Protein 8SU3 (pdb70)

Sequence (340 aa):
AVPPSLRLPVIEAAFPRQQLHPYWPKLQETTRTWLLEKRLMPADKVEEYADGLCYTDLMAGYYLGAPDEVLQAIADYSSSAWSSSFVWDDRHDRDIVHGRAGAWRRLRGLLHTTALDSSPGDHLHHEDTLVAGFADSVRRLYAFLPATWNARFARHFHTVIEAYDREFHNRTRGIVPGVEEYLELRRLTFAHWIWTDLLEPSSSGCELPDAVRKHPAYRRAALLSQEFAAWYNDLCSLPKEIAGDEVHNLGISLITHHSLTLEEAIGEVRRRVEECITEFLAVERDALRFADELADGTVRGKELSGAVRANVGNMRNWFSSVYWFHHESGRYMVDSWDDRSTPPYVNN

Organism: Streptomyces coelicolor (strain ATCC BAA-471 / A3(2) / M145) (NCBI:txid100226)

Nearest PDB structures (foldseek):
  8su3-assembly1_A  TM=1.003E+00  e=1.156E-46  Streptomyces coelicolor A3(2)
  7kjg-assembly1_A  TM=1.003E+00  e=2.683E-46  Streptomyces coelicolor
  8su2-assembly1_A  TM=1.003E+00  e=9.091E-46  Streptomyces coelicolor A3(2)
  8su5-assembly1_A  TM=1.002E+00  e=2.953E-45  Streptomyces coelicolor A3(2)
  4lxw-assembly1_A  TM=1.002E+00  e=3.645E-45  Streptomyces coelicolor A3(2)

B-factor: mean 17.41, std 7.16, range [8.79, 51.55]

Secondary structure (DSSP, 8-state):
---TTT--HHHHHHS-----TTHHHHHHHHHHHHHHTTSS-HHHIIIIIHHH-HHHHHHTTSTT--HHHHHHHHHHHHHHHHHHHHHHHHHHTT-HHHHHHHHHHHHHHHH-GGGGTT-SSHHHHHHHHHHHHHTTSS-HHHHHHHHHHHHHHHHHHHHHHHHHHHTPPPPHHHHHHHHHHHTTHHHHHHHHHHHHT-PPPHHHHTSHHHHHHHHHHHHHHHHHHHHHHHHHHHHTT---SHHHHHHHHH---HHHHHHHHHHHHHHHHHHHHHHHHHHHHHHHHH--SSHHHHHHHHHHHHHHHHHHHHHHHHHHHHHH-GGG-GGG-SSTTS-TTS--

Radius of gyration: 19.46 Å; Cα contacts (8 Å, |Δi|>4): 456; chains: 1; bounding box: 57×45×48 Å

Foldseek 3Di:
DDDPLLDFVCCVPPQDWDFAPCLVVLQVVLLVLCDVLVLFDPVLSVPASSLQCLLLLLRRFLHQADNLLSNLVSLLSVLLVSVVLVLLVCLVVVVVVVLVVVLVLQLVCLVVLVVCCPPPPSSSNSNSVSLVSNCPQDDCVLSVVLSVLLNQLSVLSVVQSVCLNVVHADALVRLLVSLCRVLSLVNSLSSLASSLRHDDDPVLCVDVLNVLLSVLLSSLLSLSCLLLQVQLCVLQSRRRHSLNNCCVPVVDDSVRSSVVSVVVNNVSVVVNVVSLVVQLVVLVVLPVVDPVSPSNSSSSVSSSSSSSSSNNSSSVSSVRRPPRPLVPDPRSNDRPRRDD

Structure (mmCIF, N/CA/C/O backbone):
data_8SU3
#
_entry.id   8SU3
#
_cell.length_a   51.593
_cell.length_b   46.811
_cell.length_c   75.254
_cell.angle_alpha   90.000
_cell.angle_beta   97.898
_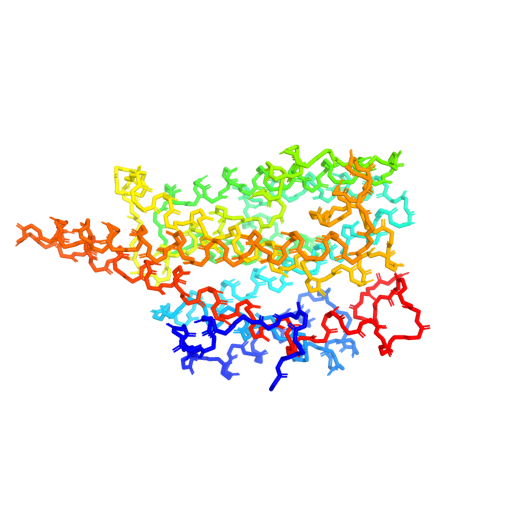cell.angle_gamma   90.000
#
_symmetry.space_group_name_H-M   'P 1 21 1'
#
loop_
_entity.id
_entity.type
_entity.pdbx_description
1 polymer 'Epi-isozizaene synthase'
2 non-polymer 'SULFATE ION'
3 non-polymer GLYCEROL
4 non-polymer 'MAGNESIUM ION'
5 non-polymer 'PYROPHOSPHATE 2-'
6 non-polymer N-benzyl-N,N-diethylethanaminium
7 water water
#
loop_
_atom_site.group_PDB
_atom_site.id
_atom_site.type_symbol
_atom_site.label_atom_id
_atom_site.label_alt_id
_atom_site.label_comp_id
_atom_site.label_asym_id
_atom_site.label_entity_id
_atom_site.label_seq_id
_atom_site.pdbx_PDB_ins_code
_atom_site.Cartn_x
_atom_site.Cartn_y
_atom_site.Cartn_z
_atom_site.occupancy
_atom_site.B_iso_or_equiv
_atom_site.auth_seq_id
_atom_site.auth_comp_id
_atom_site.auth_asym_id
_atom_site.auth_atom_id
_atom_site.pdbx_PDB_model_num
ATOM 1 N N . ALA A 1 37 ? 17.29193 6.78633 1.01432 1.000 32.77908 16 ALA A N 1
ATOM 2 C CA . ALA A 1 37 ? 17.73409 5.43308 0.70218 1.000 22.27914 16 ALA A CA 1
ATOM 3 C C . ALA A 1 37 ? 17.76203 4.51969 1.94724 1.000 23.00433 16 ALA A C 1
ATOM 4 O O . ALA A 1 37 ? 18.26078 4.88308 3.00536 1.000 26.01477 16 ALA A O 1
ATOM 6 N N . VAL A 1 38 ? 17.22912 3.31249 1.79739 1.000 20.20739 17 VAL A N 1
ATOM 7 C CA . VAL A 1 38 ? 17.15794 2.30894 2.85266 1.000 20.22795 17 VAL A CA 1
ATOM 8 C C . VAL A 1 38 ? 18.19219 1.23685 2.53297 1.000 19.18654 17 VAL A C 1
ATOM 9 O O . VAL A 1 38 ? 18.34425 0.88185 1.36155 1.000 20.70887 17 VAL A O 1
ATOM 13 N N . PRO A 1 39 ? 18.91651 0.68954 3.51312 1.000 20.87020 18 PRO A N 1
ATOM 14 C CA . PRO A 1 39 ? 19.93356 -0.31113 3.17975 1.000 24.86952 18 PRO A CA 1
ATOM 15 C C . PRO A 1 39 ? 19.27877 -1.57521 2.65561 1.000 20.32855 18 PRO A C 1
ATOM 16 O O . PRO A 1 39 ? 18.13815 -1.90066 3.02962 1.000 20.01810 18 PRO A O 1
ATOM 20 N N . PRO A 1 40 ? 19.97254 -2.33517 1.80744 1.000 20.29140 19 PRO A N 1
ATOM 21 C CA . PRO A 1 40 ? 19.33793 -3.47565 1.11981 1.000 21.48307 19 PRO A CA 1
ATOM 22 C C . PRO A 1 40 ? 18.72458 -4.50995 2.04054 1.000 22.06596 19 PRO A C 1
ATOM 23 O O . PRO A 1 40 ? 17.67053 -5.05425 1.70003 1.000 23.74475 19 PRO A O 1
ATOM 27 N N . SER A 1 41 ? 19.31409 -4.78175 3.20544 1.000 20.65465 20 SER A N 1
ATOM 28 C CA . SER A 1 41 ? 18.74903 -5.80572 4.07114 1.000 22.25953 20 SER A CA 1
ATOM 29 C C . SER A 1 41 ? 17.39731 -5.39487 4.64814 1.000 21.85357 20 SER A C 1
ATOM 30 O O . SER A 1 41 ? 16.63906 -6.26118 5.10824 1.000 23.27843 20 SER A O 1
ATOM 33 N N . LEU A 1 42 ? 17.07850 -4.09416 4.64890 1.000 20.03137 21 LEU A N 1
ATOM 34 C CA . LEU A 1 42 ? 15.81194 -3.60877 5.18642 1.000 17.94186 21 LEU A CA 1
ATOM 35 C C . LEU A 1 42 ? 14.88487 -3.06440 4.10380 1.000 15.37363 21 LEU A C 1
ATOM 36 O O . LEU A 1 42 ? 13.73862 -2.69739 4.40018 1.000 15.41523 21 LEU A O 1
ATOM 41 N N . ARG A 1 43 ? 15.33260 -3.03346 2.85784 1.000 16.66708 22 ARG A N 1
ATOM 42 C CA . ARG A 1 43 ? 14.62072 -2.33972 1.80506 1.000 15.09917 22 ARG A CA 1
ATOM 43 C C . ARG A 1 43 ? 13.48926 -3.20343 1.28033 1.000 16.37819 22 ARG A C 1
ATOM 44 O O . ARG A 1 43 ? 13.64914 -4.41240 1.07119 1.000 19.28310 22 ARG A O 1
ATOM 48 N N . LEU A 1 44 ? 12.35300 -2.56541 1.01907 1.000 14.40682 23 LEU A N 1
ATOM 49 C CA . LEU A 1 44 ? 11.16149 -3.24549 0.50077 1.000 15.74498 23 LEU A CA 1
ATOM 50 C C . LEU A 1 44 ? 10.70944 -2.50271 -0.74460 1.000 16.36794 23 LEU A C 1
ATOM 51 O O . LEU A 1 44 ? 9.98561 -1.49552 -0.67420 1.000 15.90506 23 LEU A O 1
ATOM 56 N N . PRO A 1 45 ? 11.17801 -2.94092 -1.90978 1.000 19.09075 24 PRO A N 1
ATOM 57 C CA . PRO A 1 45 ? 10.86358 -2.20700 -3.14260 1.000 18.52667 24 PRO A CA 1
ATOM 58 C C . PRO A 1 45 ? 9.37773 -2.02451 -3.38700 1.000 15.90473 24 PRO A C 1
ATOM 59 O O . PRO A 1 45 ? 8.98978 -1.00176 -3.96541 1.000 17.47690 24 PRO A O 1
ATOM 63 N N . VAL A 1 46 ? 8.53949 -2.98378 -2.98030 1.000 15.53833 25 VAL A N 1
ATOM 64 C CA . VAL A 1 46 ? 7.10206 -2.82341 -3.20632 1.000 14.92493 25 VAL A CA 1
ATOM 65 C C . VAL A 1 46 ? 6.55239 -1.64293 -2.40398 1.000 14.83655 25 VAL A C 1
ATOM 66 O O . VAL A 1 46 ? 5.66988 -0.90991 -2.88170 1.000 14.47522 25 VAL A O 1
ATOM 70 N N . ILE A 1 47 ? 7.04763 -1.44362 -1.17677 1.000 13.34264 26 ILE A N 1
ATOM 71 C CA . ILE A 1 47 ? 6.60732 -0.27358 -0.40910 1.000 12.71830 26 ILE A CA 1
ATOM 72 C C . ILE A 1 47 ? 7.01048 0.99794 -1.13889 1.000 13.12206 26 ILE A C 1
ATOM 73 O O . ILE A 1 47 ? 6.20087 1.91475 -1.34211 1.000 14.66798 26 ILE A O 1
ATOM 78 N N . GLU A 1 48 ? 8.26589 1.06072 -1.56658 1.000 14.23071 27 GLU A N 1
ATOM 79 C CA . GLU A 1 48 ? 8.76839 2.28882 -2.16449 1.000 17.05208 27 GLU A CA 1
ATOM 80 C C . GLU A 1 48 ? 8.08065 2.59525 -3.48892 1.000 15.53549 27 GLU A C 1
ATOM 81 O O . GLU A 1 48 ? 7.81907 3.77137 -3.78106 1.000 21.05910 27 GLU A O 1
ATOM 87 N N . ALA A 1 49 ? 7.70395 1.57538 -4.24137 1.000 16.99532 28 ALA A N 1
ATOM 88 C CA . ALA A 1 49 ? 7.08393 1.77288 -5.54344 1.000 18.73504 28 ALA A CA 1
ATOM 89 C C . ALA A 1 49 ? 5.57006 1.89721 -5.48904 1.000 18.83842 28 ALA A C 1
ATOM 90 O O . ALA A 1 49 ? 4.98589 2.63714 -6.29370 1.000 23.35082 28 ALA A O 1
ATOM 92 N N . ALA A 1 50 ? 4.90902 1.19344 -4.58416 1.000 13.78802 29 ALA A N 1
ATOM 93 C CA . ALA A 1 50 ? 3.46492 1.05718 -4.64610 1.000 15.27659 29 ALA A CA 1
ATOM 94 C C . ALA A 1 50 ? 2.72723 1.59965 -3.43842 1.000 13.38644 29 ALA A C 1
ATOM 95 O O . ALA A 1 50 ? 1.49371 1.58971 -3.45235 1.000 15.56266 29 ALA A O 1
ATOM 97 N N . PHE A 1 51 ? 3.42605 2.03678 -2.39524 1.000 11.81336 30 PHE A N 1
ATOM 98 C CA . PHE A 1 51 ? 2.80606 2.57919 -1.18272 1.000 11.68465 30 PHE A CA 1
ATOM 99 C C . PHE A 1 51 ? 3.37486 3.97088 -0.90858 1.000 11.58675 30 PHE A C 1
ATOM 100 O O . PHE A 1 51 ? 4.11565 4.17497 0.05398 1.000 12.21821 30 PHE A O 1
ATOM 108 N N . PRO A 1 52 ? 3.08248 4.94195 -1.77450 1.000 12.38115 31 PRO A N 1
ATOM 109 C CA . PRO A 1 52 ? 3.64092 6.29393 -1.57613 1.000 13.45708 31 PRO A CA 1
ATOM 110 C C . PRO A 1 52 ? 3.25458 6.88974 -0.22713 1.000 11.74991 31 PRO A C 1
ATOM 111 O O . PRO A 1 52 ? 2.12379 6.75943 0.25775 1.000 13.24137 31 PRO A O 1
ATOM 115 N N . ARG A 1 53 ? 4.21794 7.53651 0.40328 1.000 11.50896 32 ARG A N 1
ATOM 116 C CA . ARG A 1 53 ? 4.02416 8.13957 1.71630 1.000 13.36990 32 ARG A CA 1
ATOM 117 C C . ARG A 1 53 ? 2.99160 9.27094 1.67862 1.000 12.43075 32 ARG A C 1
ATOM 118 O O . ARG A 1 53 ? 2.89969 10.03466 0.71319 1.000 11.86017 32 ARG A O 1
ATOM 126 N N . GLN A 1 54 ? 2.22674 9.39428 2.76367 1.000 11.02251 33 GLN A N 1
ATOM 127 C CA A GLN A 1 54 ? 1.32298 10.52359 2.92906 0.556 11.38749 33 GLN A CA 1
ATOM 128 C CA B GLN A 1 54 ? 1.26515 10.47237 2.97150 0.444 11.89222 33 GLN A CA 1
ATOM 129 C C . GLN A 1 54 ? 1.60954 11.21026 4.25407 1.000 11.47154 33 GLN A C 1
ATOM 130 O O . GLN A 1 54 ? 2.12228 10.61251 5.20054 1.000 13.46642 33 GLN A O 1
ATOM 141 N N . LEU A 1 55 ? 1.25507 12.50046 4.32092 1.000 11.24846 34 LEU A N 1
ATOM 142 C CA . LEU A 1 55 ? 1.46773 13.25442 5.56278 1.000 11.71162 34 LEU A CA 1
ATOM 143 C C . LEU A 1 55 ? 0.27631 14.14836 5.84502 1.000 11.44220 34 LEU A C 1
ATOM 144 O O . LEU A 1 55 ? -0.14126 14.92240 4.98329 1.000 11.47614 34 LEU A O 1
ATOM 149 N N . HIS A 1 56 ? -0.25763 14.03577 7.05592 1.000 10.51979 35 HIS A N 1
ATOM 150 C CA . HIS A 1 56 ? -1.41313 14.83303 7.46021 1.000 10.67163 35 HIS A CA 1
ATOM 151 C C . HIS A 1 56 ? -1.00745 16.30665 7.56507 1.000 10.97951 35 HIS A C 1
ATOM 152 O O . HIS A 1 56 ? 0.05885 16.62287 8.10864 1.000 11.16025 35 HIS A O 1
ATOM 159 N N . PRO A 1 57 ? -1.85389 17.24037 7.11833 1.000 11.31174 36 PRO A N 1
ATOM 160 C CA . PRO A 1 57 ? -1.48268 18.66902 7.14144 1.000 12.03617 36 PRO A CA 1
ATOM 161 C C . PRO A 1 57 ? -1.25884 19.23292 8.53403 1.000 11.90716 36 PRO A C 1
ATOM 162 O O . PRO A 1 57 ? -0.62592 20.29382 8.65975 1.000 13.52941 36 PRO A O 1
ATOM 166 N N . TYR A 1 58 ? -1.79221 18.62503 9.57141 1.000 11.43167 37 TYR A N 1
ATOM 167 C CA . TYR A 1 58 ? -1.59959 19.11885 10.95545 1.000 12.73331 37 TYR A CA 1
ATOM 168 C C . TYR A 1 58 ? -0.21601 18.75386 11.50607 1.000 12.00235 37 TYR A C 1
ATOM 169 O O . TYR A 1 58 ? 0.10851 19.22186 12.56687 1.000 11.99763 37 TYR A O 1
ATOM 178 N N . TRP A 1 59 ? 0.56802 17.95162 10.77673 1.000 11.21842 38 TRP A N 1
ATOM 179 C CA . TRP A 1 59 ? 1.82868 17.46110 11.34523 1.000 12.22304 38 TRP A CA 1
ATOM 180 C C . TRP A 1 59 ? 2.72481 18.52842 11.98093 1.000 12.75728 38 TRP A C 1
ATOM 181 O O . TRP A 1 59 ? 3.22200 18.28821 13.09140 1.000 12.76794 38 TRP A O 1
ATOM 192 N N . PRO A 1 60 ? 2.98662 19.69148 11.37380 1.000 13.74794 39 PRO A N 1
ATOM 193 C CA . PRO A 1 60 ? 3.88591 20.64150 12.05783 1.000 14.95872 39 PRO A CA 1
ATOM 194 C C . PRO A 1 60 ? 3.38201 21.07045 13.43199 1.000 15.71254 39 PRO A C 1
ATOM 195 O O . PRO A 1 60 ? 4.15535 21.13986 14.39917 1.000 18.60242 39 PRO A O 1
ATOM 199 N N . LYS A 1 61 ? 2.08371 21.32591 13.57053 1.000 14.88808 40 LYS A N 1
ATOM 200 C CA . LYS A 1 61 ? 1.53406 21.63332 14.88966 1.000 16.33212 40 LYS A CA 1
ATOM 201 C C . LYS A 1 61 ? 1.53944 20.41523 15.80551 1.000 14.60488 40 LYS A C 1
ATOM 202 O O . LYS A 1 61 ? 1.78076 20.52866 17.01992 1.000 16.01575 40 LYS A O 1
ATOM 206 N N . LEU A 1 62 ? 1.26084 19.24169 15.24279 1.000 12.42264 41 LEU A N 1
ATOM 207 C CA . LEU A 1 62 ? 1.24811 18.02057 16.02891 1.000 12.68772 41 LEU A CA 1
ATOM 208 C C . LEU A 1 62 ? 2.61417 17.76703 16.66057 1.000 11.75432 41 LEU A C 1
ATOM 209 O O . LEU A 1 62 ? 2.69224 17.35507 17.82631 1.000 14.13502 41 LEU A O 1
ATOM 214 N N . GLN A 1 63 ? 3.67849 17.93314 15.87447 1.000 11.88998 42 GLN A N 1
ATOM 215 C CA . GLN A 1 63 ? 5.04203 17.70381 16.35062 1.000 13.24996 42 GLN A CA 1
ATOM 216 C C . GLN A 1 63 ? 5.30059 18.49053 17.63698 1.000 13.38557 42 GLN A C 1
ATOM 217 O O . GLN A 1 63 ? 5.75733 17.94397 18.65014 1.000 15.03898 42 GLN A O 1
ATOM 223 N N . GLU A 1 64 ? 5.01798 19.79497 17.60221 1.000 12.15284 43 GLU A N 1
ATOM 224 C CA . GLU A 1 64 ? 5.29267 20.65179 18.75270 1.000 12.95184 43 GLU A CA 1
ATOM 225 C C . GLU A 1 64 ? 4.33642 20.39399 19.90959 1.000 12.72542 43 GLU A C 1
ATOM 226 O O . GLU A 1 64 ? 4.76351 20.39594 21.07143 1.000 13.92245 43 GLU A O 1
ATOM 232 N N . THR A 1 65 ? 3.04765 20.17787 19.60650 1.000 12.24629 44 THR A N 1
ATOM 233 C CA . THR A 1 65 ? 2.07783 20.01709 20.68338 1.000 12.65664 44 THR A CA 1
ATOM 234 C C . THR A 1 65 ? 2.36730 18.74404 21.46995 1.000 13.18710 44 THR A C 1
ATOM 235 O O . THR A 1 65 ? 2.30692 18.75393 22.69843 1.000 12.92180 44 THR A O 1
ATOM 239 N N . THR A 1 66 ? 2.72211 17.64729 20.79546 1.000 11.97676 45 THR A N 1
ATOM 240 C CA . THR A 1 66 ? 3.06410 16.43510 21.53123 1.000 11.88531 45 THR A CA 1
ATOM 241 C C . THR A 1 66 ? 4.36638 16.59377 22.30270 1.000 12.35736 45 THR A C 1
ATOM 242 O O . THR A 1 66 ? 4.47717 16.13208 23.43754 1.000 14.03996 45 THR A O 1
ATOM 246 N N . ARG A 1 67 ? 5.36171 17.28950 21.73451 1.000 12.21898 46 ARG A N 1
ATOM 247 C CA . ARG A 1 67 ? 6.58930 17.57658 22.47745 1.000 11.85976 46 ARG A CA 1
ATOM 248 C C . ARG A 1 67 ? 6.28085 18.33680 23.75848 1.000 13.20203 46 ARG A C 1
ATOM 249 O O . ARG A 1 67 ? 6.79526 18.00499 24.83983 1.000 14.89908 46 ARG A O 1
ATOM 257 N N . THR A 1 68 ? 5.46196 19.37749 23.64906 1.000 13.70212 47 THR A N 1
ATOM 258 C CA . THR A 1 68 ? 5.08969 20.15553 24.82349 1.000 14.75944 47 THR A CA 1
ATOM 259 C C . THR A 1 68 ? 4.33434 19.30930 25.84030 1.000 14.25502 47 THR A C 1
ATOM 260 O O . THR A 1 68 ? 4.51897 19.48179 27.05129 1.000 15.73976 47 THR A O 1
ATOM 264 N N . TRP A 1 69 ? 3.48094 18.40640 25.35613 1.000 13.89952 48 TRP A N 1
ATOM 265 C CA . TRP A 1 69 ? 2.71373 17.52622 26.24141 1.000 14.67060 48 TRP A CA 1
ATOM 266 C C . TRP A 1 69 ? 3.63852 16.59440 27.01559 1.000 13.90277 48 TRP A C 1
ATOM 267 O O . TRP A 1 69 ? 3.48337 16.43373 28.23041 1.000 15.14377 48 TRP A O 1
ATOM 278 N N . LEU A 1 70 ? 4.62515 15.99978 26.34445 1.000 13.16316 49 LEU A N 1
ATOM 279 C CA . LEU A 1 70 ? 5.60336 15.16545 27.04737 1.000 14.16584 49 LEU A CA 1
ATOM 280 C C . LEU A 1 70 ? 6.32671 15.94350 28.13014 1.000 16.20387 49 LEU A C 1
ATOM 281 O O . LEU A 1 70 ? 6.56798 15.42921 29.23033 1.000 17.57255 49 LEU A O 1
ATOM 286 N N . LEU A 1 71 ? 6.66584 17.20249 27.84293 1.000 15.71813 50 LEU A N 1
ATOM 287 C CA . LEU A 1 71 ? 7.35995 18.04125 28.80636 1.000 19.10324 50 LEU A CA 1
ATOM 288 C C . LEU A 1 71 ? 6.43728 18.39680 29.96991 1.000 17.43070 50 LEU A C 1
ATOM 289 O O . LEU A 1 71 ? 6.78746 18.20224 31.14526 1.000 19.90862 50 LEU A O 1
ATOM 294 N N . GLU A 1 72 ? 5.23149 18.87347 29.66312 1.000 15.77904 51 GLU A N 1
ATOM 295 C CA . GLU A 1 72 ? 4.31862 19.33924 30.71310 1.000 22.07353 51 GLU A CA 1
ATOM 296 C C . GLU A 1 72 ? 3.78026 18.20046 31.56707 1.000 18.88195 51 GLU A C 1
ATOM 297 O O . GLU A 1 72 ? 3.54917 18.38493 32.77321 1.000 20.15388 51 GLU A O 1
ATOM 303 N N . LYS A 1 73 ? 3.54708 17.04509 30.97023 1.000 16.45396 52 LYS A N 1
ATOM 304 C CA . LYS A 1 73 ? 3.13757 15.86904 31.73258 1.000 16.87826 52 LYS A CA 1
ATOM 305 C C . LYS A 1 73 ? 4.31141 15.19173 32.43702 1.000 17.71967 52 LYS A C 1
ATOM 306 O O . LYS A 1 73 ? 4.11004 14.19379 33.12884 1.000 17.23263 52 LYS A O 1
ATOM 312 N N . ARG A 1 74 ? 5.53043 15.68429 32.25335 1.000 16.39970 53 ARG A N 1
ATOM 313 C CA . ARG A 1 74 ? 6.70737 15.13340 32.92359 1.000 15.91977 53 ARG A CA 1
AT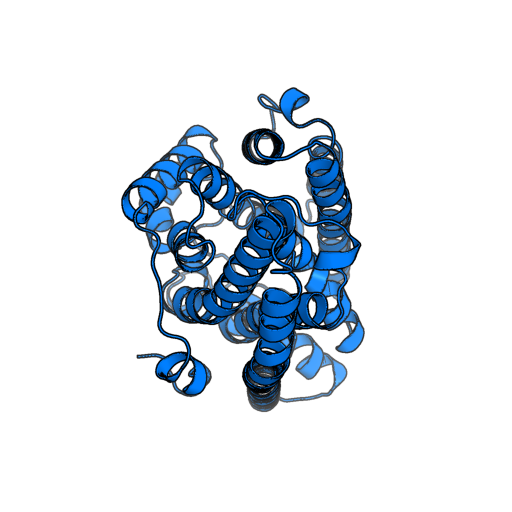OM 314 C C . ARG A 1 74 ? 6.91810 13.67192 32.54715 1.000 16.26620 53 ARG A C 1
ATOM 315 O O . ARG A 1 74 ? 7.31561 12.84292 33.37215 1.000 20.14325 53 ARG A O 1
ATOM 319 N N . LEU A 1 75 ? 6.62785 13.34850 31.28912 1.000 14.04283 54 LEU A N 1
ATOM 320 C CA . LEU A 1 75 ? 6.81870 11.98824 30.81497 1.000 15.65694 54 LEU A CA 1
ATOM 321 C C . LEU A 1 75 ? 8.25848 11.71924 30.41777 1.000 18.59281 54 LEU A C 1
ATOM 322 O O . LEU A 1 75 ? 8.69123 10.55334 30.44333 1.000 24.32107 54 LEU A O 1
ATOM 327 N N . MET A 1 76 ? 8.99788 12.76309 30.07491 1.000 19.48574 55 MET A N 1
ATOM 328 C CA . MET A 1 76 ? 10.41997 12.68153 29.81475 1.000 25.18205 55 MET A CA 1
ATOM 329 C C . MET A 1 76 ? 11.05239 13.90790 30.44394 1.000 25.38313 55 MET A C 1
ATOM 330 O O . MET A 1 76 ? 10.43907 14.98173 30.46399 1.000 24.52193 55 MET A O 1
ATOM 335 N N . PRO A 1 77 ? 12.27479 13.78031 30.96223 1.000 29.94746 56 PRO A N 1
ATOM 336 C CA . PRO A 1 77 ? 12.97457 14.94784 31.49796 1.000 29.27821 56 PRO A CA 1
ATOM 337 C C . PRO A 1 77 ? 13.13099 16.01722 30.43233 1.000 25.60610 56 PRO A C 1
ATOM 338 O O . PRO A 1 77 ? 13.29926 15.72154 29.24183 1.000 24.26941 56 PRO A O 1
ATOM 342 N N . ALA A 1 78 ? 13.10774 17.27037 30.88450 1.000 26.69696 57 ALA A N 1
ATOM 343 C CA . ALA A 1 78 ? 13.13952 18.40665 29.97604 1.000 27.14199 57 ALA A CA 1
ATOM 344 C C . ALA A 1 78 ? 14.33853 18.35094 29.03527 1.000 30.20975 57 ALA A C 1
ATOM 345 O O . ALA A 1 78 ? 14.20856 18.63935 27.84053 1.000 29.56086 57 ALA A O 1
ATOM 347 N N . ASP A 1 79 ? 15.51703 17.98085 29.54734 1.000 26.72740 58 ASP A N 1
ATOM 348 C CA . ASP A 1 79 ? 16.68524 17.95053 28.67041 1.000 25.60254 58 ASP A CA 1
ATOM 349 C C . ASP A 1 79 ? 16.56606 16.86234 27.60510 1.000 23.23755 58 ASP A C 1
ATOM 350 O O . ASP A 1 79 ? 17.01624 17.05460 26.46994 1.000 27.08594 58 ASP A O 1
ATOM 355 N N . LYS A 1 80 ? 15.96662 15.72140 27.94420 1.000 21.72640 59 LYS A N 1
ATOM 356 C CA . LYS A 1 80 ? 15.78367 14.66270 26.94836 1.000 20.64759 59 LYS A CA 1
ATOM 357 C C . LYS A 1 80 ? 14.70227 15.01042 25.93256 1.000 21.49473 59 LYS A C 1
ATOM 358 O O . LYS A 1 80 ? 14.83171 14.65904 24.75605 1.000 20.50664 59 LYS A O 1
ATOM 364 N N . VAL A 1 81 ? 13.64843 15.71826 26.35115 1.000 20.75677 60 VAL A N 1
ATOM 365 C CA . VAL A 1 81 ? 12.68365 16.24137 25.38194 1.000 21.31514 60 VAL A CA 1
ATOM 366 C C . VAL A 1 81 ? 13.37524 17.14566 24.37088 1.000 24.23995 60 VAL A C 1
ATOM 367 O O . VAL A 1 81 ? 13.21272 17.00018 23.14929 1.000 20.84496 60 VAL A O 1
ATOM 371 N N . GLU A 1 82 ? 14.14782 18.10872 24.85887 1.000 23.03492 61 GLU A N 1
ATOM 372 C CA . GLU A 1 82 ? 14.76808 19.05722 23.95176 1.000 23.99516 61 GLU A CA 1
ATOM 373 C C . GLU A 1 82 ? 15.75669 18.37004 23.01795 1.000 23.65711 61 GLU A C 1
ATOM 374 O O . GLU A 1 82 ? 15.82654 18.69431 21.82891 1.000 28.62697 61 GLU A O 1
ATOM 376 N N . GLU A 1 83 ? 16.50707 17.39181 23.52410 1.000 21.25463 62 GLU A N 1
ATOM 377 C CA . GLU A 1 83 ? 17.53556 16.79166 22.68425 1.000 19.82008 62 GLU A CA 1
ATOM 378 C C . GLU A 1 83 ? 16.96316 15.73929 21.73631 1.000 18.19959 62 GLU A C 1
ATOM 379 O O . GLU A 1 83 ? 17.45013 15.59874 20.61121 1.000 20.60458 62 GLU A O 1
ATOM 385 N N . TYR A 1 84 ? 15.95401 14.98304 22.16851 1.000 17.87959 63 TYR A N 1
ATOM 386 C CA . TYR A 1 84 ? 15.58333 13.74455 21.48435 1.000 15.72636 63 TYR A CA 1
ATOM 387 C C . TYR A 1 84 ? 14.17212 13.68991 20.92490 1.000 17.04837 63 TYR A C 1
ATOM 388 O O . TYR A 1 84 ? 13.94766 12.90566 20.01648 1.000 16.09136 63 TYR A O 1
ATOM 397 N N . ALA A 1 85 ? 13.20098 14.44803 21.45114 1.000 16.01329 64 ALA A N 1
ATOM 398 C CA . ALA A 1 85 ? 11.80601 14.16309 21.12416 1.000 14.96908 64 ALA A CA 1
ATOM 399 C C . ALA A 1 85 ? 11.51336 14.26988 19.63210 1.000 14.40782 64 ALA A C 1
ATOM 400 O O . ALA A 1 85 ? 10.92372 13.35802 19.04617 1.000 14.96056 64 ALA A O 1
ATOM 402 N N . ASP A 1 86 ? 11.88285 15.37245 18.99541 1.000 15.84972 65 ASP A N 1
ATOM 403 C CA . ASP A 1 86 ? 11.58171 15.49493 17.57240 1.000 16.13608 65 ASP A CA 1
ATOM 404 C C . ASP A 1 86 ? 12.28874 14.40977 16.76013 1.000 14.46220 65 ASP A C 1
ATOM 405 O O . ASP A 1 86 ? 11.69583 13.83925 15.83928 1.000 15.15928 65 ASP A O 1
ATOM 410 N N . GLY A 1 87 ? 13.52480 14.06720 17.13316 1.000 14.59513 66 GLY A N 1
ATOM 411 C CA . GLY A 1 87 ? 14.27058 13.04765 16.41330 1.000 13.45234 66 GLY A CA 1
ATOM 412 C C . GLY A 1 87 ? 13.69932 11.65613 16.57304 1.000 12.45088 66 GLY A C 1
ATOM 413 O O . GLY A 1 87 ? 13.98686 10.78735 15.74138 1.000 13.74998 66 GLY A O 1
ATOM 414 N N . LEU A 1 88 ? 12.86637 11.43875 17.59126 1.000 12.11558 67 LEU A N 1
ATOM 415 C CA . LEU A 1 88 ? 12.21968 10.13740 17.75945 1.000 11.64298 67 LEU A CA 1
ATOM 416 C C . LEU A 1 88 ? 11.10703 9.90839 16.74172 1.000 11.30900 67 LEU A C 1
ATOM 417 O O . LEU A 1 88 ? 10.71743 8.74478 16.52281 1.000 11.44061 67 LEU A O 1
ATOM 422 N N . CYS A 1 89 ? 10.51815 10.97806 16.18033 1.000 12.01328 68 CYS A N 1
ATOM 423 C CA . CYS A 1 89 ? 9.56054 10.87589 15.08230 1.000 11.25921 68 CYS A CA 1
ATOM 424 C C . CYS A 1 89 ? 8.24054 10.20423 15.44770 1.000 10.24862 68 CYS A C 1
ATOM 425 O O . CYS A 1 89 ? 7.53986 9.71854 14.55690 1.000 11.26154 68 CYS A O 1
ATOM 428 N N . TYR A 1 90 ? 7.83647 10.23915 16.71651 1.000 10.79584 69 TYR A N 1
ATOM 429 C CA . TYR A 1 90 ? 6.58213 9.58038 17.08999 1.000 11.67933 69 TYR A CA 1
ATOM 430 C C . TYR A 1 90 ? 5.37842 10.26233 16.44778 1.000 11.11206 69 TYR A C 1
ATOM 431 O O . TYR A 1 90 ? 4.44526 9.59654 15.98214 1.000 12.51847 69 TYR A O 1
ATOM 440 N N . THR A 1 91 ? 5.38888 11.59223 16.34582 1.000 11.08919 70 THR A N 1
ATOM 441 C CA . THR A 1 91 ? 4.25480 12.25550 15.69310 1.000 11.97711 70 THR A CA 1
ATOM 442 C C . THR A 1 91 ? 4.25059 12.00679 14.19249 1.000 10.86209 70 THR A C 1
ATOM 443 O O . THR A 1 91 ? 3.17018 11.87001 13.59935 1.000 11.56962 70 THR A O 1
ATOM 447 N N . ASP A 1 92 ? 5.42263 11.92629 13.55215 1.000 10.83159 71 ASP A N 1
ATOM 448 C CA . ASP A 1 92 ? 5.49183 11.63977 12.11058 1.000 12.15212 71 ASP A CA 1
ATOM 449 C C . ASP A 1 92 ? 4.85794 10.29250 11.81944 1.000 11.50935 71 ASP A C 1
ATOM 450 O O . ASP A 1 92 ? 4.15138 10.12420 10.81671 1.000 12.69678 71 ASP A O 1
ATOM 455 N N . LEU A 1 93 ? 5.09567 9.31026 12.69759 1.000 10.39576 72 LEU A N 1
ATOM 456 C CA . LEU A 1 93 ? 4.51170 7.94823 12.53366 1.000 10.97163 72 LEU A CA 1
ATOM 457 C C . LEU A 1 93 ? 2.97771 8.02511 12.47363 1.000 10.33490 72 LEU A C 1
ATOM 458 O O . LEU A 1 93 ? 2.40955 7.41160 11.61816 1.000 12.15327 72 LEU A O 1
ATOM 463 N N . MET A 1 94 ? 2.36236 8.78274 13.38450 1.000 9.46523 73 MET A N 1
ATOM 464 C CA . MET A 1 94 ? 0.88401 8.85685 13.42488 1.000 10.07774 73 MET A CA 1
ATOM 465 C C . MET A 1 94 ? 0.35807 9.72849 12.27131 1.000 9.32525 73 MET A C 1
ATOM 466 O O . MET A 1 94 ? -0.67661 9.41325 11.73232 1.000 9.94230 73 MET A O 1
ATOM 471 N N . ALA A 1 95 ? 1.08256 10.80518 11.95100 1.000 9.78399 74 ALA A N 1
ATOM 472 C CA . ALA A 1 95 ? 0.63001 11.72556 10.87260 1.000 10.53999 74 ALA A CA 1
ATOM 473 C C . ALA A 1 95 ? 0.75517 11.07170 9.48172 1.000 9.72151 74 ALA A C 1
ATOM 474 O O . ALA A 1 95 ? 0.13773 11.58036 8.56507 1.000 11.41521 74 ALA A O 1
ATOM 476 N N . GLY A 1 96 ? 1.52807 9.99850 9.35544 1.000 9.60006 75 GLY A N 1
ATOM 477 C CA . GLY A 1 96 ? 1.58030 9.25234 8.09756 1.000 10.13854 75 GLY A CA 1
ATOM 478 C C . GLY A 1 96 ? 0.59598 8.11615 8.03706 1.000 9.88685 75 GLY A C 1
ATOM 479 O O . GLY A 1 96 ? 0.55276 7.38991 7.03647 1.000 9.97485 75 GLY A O 1
ATOM 480 N N . TYR A 1 97 ? -0.21255 7.94605 9.09004 1.000 9.42039 76 TYR A N 1
ATOM 481 C CA . TYR A 1 97 ? -1.12214 6.80207 9.26169 1.000 9.48109 76 TYR A CA 1
ATOM 482 C C . TYR A 1 97 ? -2.57326 7.25523 9.20195 1.000 9.98730 76 TYR A C 1
ATOM 483 O O . TYR A 1 97 ? -3.31452 6.86327 8.30553 1.000 9.84159 76 TYR A O 1
ATOM 492 N N . TYR A 1 98 ? -2.98965 8.09582 10.15922 1.000 10.01424 77 TYR A N 1
ATOM 493 C CA . TYR A 1 98 ? -4.40992 8.45079 10.30494 1.000 9.60526 77 TYR A CA 1
ATOM 494 C C . TYR A 1 98 ? -4.78361 9.66913 9.46919 1.000 9.86056 77 TYR A C 1
ATOM 495 O O . TYR A 1 98 ? -5.22184 10.70893 9.96180 1.000 10.77976 77 TYR A O 1
ATOM 504 N N . LEU A 1 99 ? -4.60031 9.50976 8.15815 1.000 9.97731 78 LEU A N 1
ATOM 505 C CA . LEU A 1 99 ? -4.95360 10.59008 7.23810 1.000 10.34916 78 LEU A CA 1
ATOM 506 C C . LEU A 1 99 ? -6.45336 10.85698 7.30770 1.000 11.59397 78 LEU A C 1
ATOM 507 O O . LEU A 1 99 ? -7.26259 9.93804 7.48681 1.000 11.59748 78 LEU A O 1
ATOM 512 N N . GLY A 1 100 ? -6.80727 12.12385 7.18901 1.000 11.47523 79 GLY A N 1
ATOM 513 C CA . GLY A 1 100 ? -8.18507 12.56564 7.29508 1.000 12.82335 79 GLY A CA 1
ATOM 514 C C . GLY A 1 100 ? -8.70796 12.75027 8.70729 1.000 12.31885 79 GLY A C 1
ATOM 515 O O . GLY A 1 100 ? -9.82610 13.25522 8.86344 1.000 13.91777 79 GLY A O 1
ATOM 516 N N . ALA A 1 101 ? -7.94089 12.39728 9.73397 1.000 11.02854 80 ALA A N 1
ATOM 517 C CA . ALA A 1 101 ? -8.42126 12.54857 11.10196 1.000 11.30372 80 ALA A CA 1
ATOM 518 C C . ALA A 1 101 ? -8.64505 14.02914 11.40114 1.000 12.25706 80 ALA A C 1
ATOM 519 O O . ALA A 1 101 ? -7.83652 14.87557 11.00032 1.000 12.24124 80 ALA A O 1
ATOM 521 N N . PRO A 1 102 ? -9.69452 14.38640 12.14471 1.000 12.58141 81 PRO A N 1
ATOM 522 C CA . PRO A 1 102 ? -9.78352 15.75990 12.67796 1.000 12.43251 81 PRO A CA 1
ATOM 523 C C . PRO A 1 102 ? -8.52815 16.05961 13.49234 1.000 11.91884 81 PRO A C 1
ATOM 524 O O . PRO A 1 102 ? -7.95101 15.17213 14.11606 1.000 11.90019 81 PRO A O 1
ATOM 528 N N . ASP A 1 103 ? -8.10741 17.32925 13.48595 1.000 12.42198 82 ASP A N 1
ATOM 529 C CA . ASP A 1 103 ? -6.86440 17.69165 14.17017 1.000 13.09170 82 ASP A CA 1
ATOM 530 C C . ASP A 1 103 ? -6.87041 17.23838 15.63478 1.000 12.24784 82 ASP A C 1
ATOM 531 O O . ASP A 1 103 ? -5.85515 16.75922 16.14197 1.000 12.39527 82 ASP A O 1
ATOM 536 N N . GLU A 1 104 ? -7.98624 17.43998 16.35847 1.000 13.39813 83 GLU A N 1
ATOM 537 C CA . GLU A 1 104 ? -7.96831 17.10163 17.77801 1.000 13.80782 83 GLU A CA 1
ATOM 538 C C . GLU A 1 104 ? -7.95183 15.59900 17.99064 1.000 12.81904 83 GLU A C 1
ATOM 539 O O . GLU A 1 104 ? -7.42676 15.12385 19.00808 1.000 12.13088 83 GLU A O 1
ATOM 542 N N . VAL A 1 105 ? -8.50909 14.83153 17.04713 1.000 11.99440 84 VAL A N 1
ATOM 543 C CA . VAL A 1 105 ? -8.40539 13.37601 17.12064 1.000 11.95505 84 VAL A CA 1
ATOM 544 C C . VAL A 1 105 ? -6.95379 12.95230 16.91724 1.000 11.99453 84 VAL A C 1
ATOM 545 O O . VAL A 1 105 ? -6.40287 12.15710 17.67933 1.000 10.94515 84 VAL A O 1
ATOM 549 N N . LEU A 1 106 ? -6.30089 13.49360 15.87939 1.000 10.77685 85 LEU A N 1
ATOM 550 C CA . LEU A 1 106 ? -4.89837 13.19493 15.65423 1.000 10.59349 85 LEU A CA 1
ATOM 551 C C . LEU A 1 106 ? -4.05490 13.57830 16.85675 1.000 10.08854 85 LEU A C 1
ATOM 552 O O . LEU A 1 106 ? -3.10827 12.87142 17.19669 1.000 10.64178 85 LEU A O 1
ATOM 557 N N . GLN A 1 107 ? -4.37931 14.69481 17.50921 1.000 10.68578 86 GLN A N 1
ATOM 558 C CA . GLN A 1 107 ? -3.56774 15.10265 18.65126 1.000 11.68186 86 GLN A CA 1
ATOM 559 C C . GLN A 1 107 ? -3.68358 14.09496 19.79467 1.000 11.14353 86 GLN A C 1
ATOM 560 O O . GLN A 1 107 ? -2.68427 13.75405 20.45134 1.000 11.98927 86 GLN A O 1
ATOM 566 N N . ALA A 1 108 ? -4.89906 13.62782 20.07940 1.000 10.75539 87 ALA A N 1
ATOM 567 C CA . ALA A 1 108 ? -5.08015 12.63658 21.13506 1.000 11.42064 87 ALA A CA 1
ATOM 568 C C . ALA A 1 108 ? -4.36220 11.34565 20.79011 1.000 10.74125 87 ALA A C 1
ATOM 569 O O . ALA A 1 108 ? -3.72770 10.72580 21.65928 1.000 10.46902 87 ALA A O 1
ATOM 571 N N . ILE A 1 109 ? -4.45813 10.92440 19.51781 1.000 9.73980 88 ILE A N 1
ATOM 572 C CA . ILE A 1 109 ? -3.75686 9.71829 19.07599 1.000 10.05765 88 ILE A CA 1
ATOM 573 C C . ILE A 1 109 ? -2.24824 9.87184 19.20705 1.000 10.09517 88 ILE A C 1
ATOM 574 O O . ILE A 1 109 ? -1.55733 8.93836 19.63481 1.000 10.65101 88 ILE A O 1
ATOM 579 N N . ALA A 1 110 ? -1.70770 11.02427 18.80501 1.000 10.57248 89 ALA A N 1
ATOM 580 C CA . ALA A 1 110 ? -0.25958 11.21007 18.85865 1.000 9.85385 89 ALA A CA 1
ATOM 581 C C . ALA A 1 110 ? 0.23691 11.26006 20.28406 1.000 10.75295 89 ALA A C 1
ATOM 582 O O . ALA A 1 110 ? 1.30699 10.71732 20.58927 1.000 11.26978 89 ALA A O 1
ATOM 584 N N . ASP A 1 111 ? -0.53714 11.87853 21.17883 1.000 10.70457 90 ASP A N 1
ATOM 585 C CA . ASP A 1 111 ? -0.14613 11.91186 22.57993 1.000 11.69340 90 ASP A CA 1
ATOM 586 C C . ASP A 1 111 ? -0.16589 10.49599 23.13804 1.000 9.85559 90 ASP A C 1
ATOM 587 O O . ASP A 1 111 ? 0.77949 10.06495 23.81591 1.000 11.01476 90 ASP A O 1
ATOM 592 N N . TYR A 1 112 ? -1.23658 9.74061 22.85272 1.000 10.82649 91 TYR A N 1
ATOM 593 C CA . TYR A 1 112 ? -1.30620 8.34743 23.30329 1.000 11.05904 91 TYR A CA 1
ATOM 594 C C . TYR A 1 112 ? -0.14108 7.54028 22.75084 1.000 12.11300 91 TYR A C 1
ATOM 595 O O . TYR A 1 112 ? 0.46394 6.72267 23.46632 1.000 12.31008 91 TYR A O 1
ATOM 604 N N . SER A 1 113 ? 0.20555 7.74687 21.48195 1.000 11.13010 92 SER A N 1
ATOM 605 C CA A SER A 1 113 ? 1.27279 6.95822 20.87240 0.370 12.23877 92 SER A CA 1
ATOM 606 C CA B SER A 1 113 ? 1.26390 6.93256 20.90024 0.305 12.51548 92 SER A CA 1
ATOM 607 C CA C SER A 1 113 ? 1.27691 6.96942 20.85646 0.325 11.99371 92 SER A CA 1
ATOM 608 C C . SER A 1 113 ? 2.61687 7.27965 21.50205 1.000 10.38788 92 SER A C 1
ATOM 609 O O . SER A 1 113 ? 3.39758 6.37813 21.82354 1.000 11.12131 92 SER A O 1
ATOM 616 N N . ALA A 1 114 ? 2.91327 8.56084 21.68059 1.000 10.16220 93 ALA A N 1
ATOM 617 C CA . ALA A 1 114 ? 4.14694 8.93344 22.34575 1.000 11.09093 93 ALA A CA 1
ATOM 618 C C . ALA A 1 114 ? 4.17945 8.36214 23.76167 1.000 10.82081 93 ALA A C 1
ATOM 619 O O . ALA A 1 114 ? 5.21526 7.85162 24.21596 1.000 11.11082 93 ALA A O 1
ATOM 621 N N . TRP A 1 115 ? 3.05404 8.45323 24.47657 1.000 10.63775 94 TRP A N 1
ATOM 622 C CA . TRP A 1 115 ? 2.92631 7.83281 25.79613 1.000 10.04693 94 TRP A CA 1
ATOM 623 C C . TRP A 1 115 ? 3.28552 6.35267 25.74377 1.000 10.06019 94 TRP A C 1
ATOM 624 O O . TRP A 1 115 ? 4.01211 5.83557 26.61582 1.000 10.59856 94 TRP A O 1
ATOM 635 N N . SER A 1 116 ? 2.79868 5.67571 24.71331 1.000 10.67644 95 SER A N 1
ATOM 636 C CA A SER A 1 116 ? 3.01379 4.23355 24.65124 0.624 10.14165 95 SER A CA 1
ATOM 637 C CA B SER A 1 116 ? 3.00735 4.23177 24.59364 0.213 10.50979 95 SER A CA 1
ATOM 638 C CA C SER A 1 116 ? 3.00468 4.23555 24.60149 0.163 10.62572 95 SER A CA 1
ATOM 639 C C . SER A 1 116 ? 4.48234 3.88311 24.45078 1.000 10.56025 95 SER A C 1
ATOM 640 O O . SER A 1 116 ? 4.93735 2.85048 24.96475 1.000 10.69671 95 SER A O 1
ATOM 647 N N . PHE A 1 117 ? 5.24530 4.71323 23.72479 1.000 9.99296 96 PHE A N 1
ATOM 648 C CA . PHE A 1 117 ? 6.69533 4.52095 23.62629 1.000 10.10811 96 PHE A CA 1
ATOM 649 C C . PHE A 1 117 ? 7.37231 4.73983 24.96582 1.000 10.76670 96 PHE A C 1
ATOM 650 O O . PHE A 1 117 ? 8.24625 3.95339 25.36673 1.00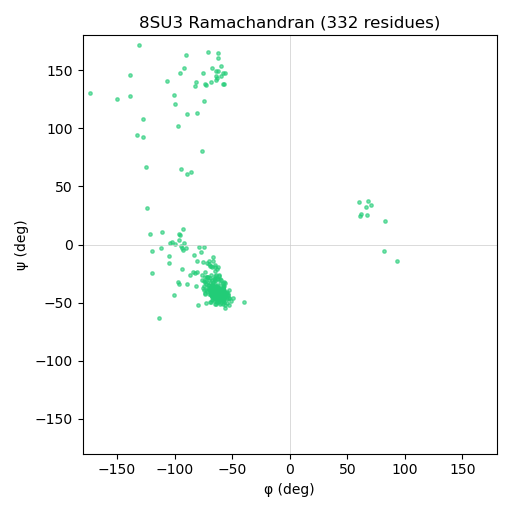0 10.56101 96 PHE A O 1
ATOM 658 N N . VAL A 1 118 ? 6.95408 5.77289 25.70697 1.000 10.48253 97 VAL A N 1
ATOM 659 C CA . VAL A 1 118 ? 7.50803 5.99701 27.04471 1.000 10.68637 97 VAL A CA 1
ATOM 660 C C . VAL A 1 118 ? 7.15662 4.83357 27.97945 1.000 10.51984 97 VAL A C 1
ATOM 661 O O . VAL A 1 118 ? 7.97588 4.40987 28.79616 1.000 11.28129 97 VAL A O 1
ATOM 665 N N . TRP A 1 119 ? 5.95725 4.27094 27.83209 1.000 10.50079 98 TRP A N 1
ATOM 666 C CA . TRP A 1 119 ? 5.55666 3.10147 28.62221 1.000 10.34446 98 TRP A CA 1
ATOM 667 C C . TRP A 1 119 ? 6.40588 1.87930 28.27122 1.000 10.38037 98 TRP A C 1
ATOM 668 O O . TRP A 1 119 ? 6.88576 1.17286 29.16885 1.000 10.67492 98 TRP A O 1
ATOM 679 N N . ASP A 1 120 ? 6.66201 1.66119 26.97105 1.000 10.18246 99 ASP A N 1
ATOM 680 C CA . ASP A 1 120 ? 7.56183 0.58613 26.58175 1.000 10.28362 99 ASP A CA 1
ATOM 681 C C . ASP A 1 120 ? 8.92984 0.76851 27.23307 1.000 10.64390 99 ASP A C 1
ATOM 682 O O . ASP A 1 120 ? 9.54314 -0.19316 27.70794 1.000 11.30563 99 ASP A O 1
ATOM 687 N N . ASP A 1 121 ? 9.41856 2.01305 27.29915 1.000 10.73926 100 ASP A N 1
ATOM 688 C CA . ASP A 1 121 ? 10.70871 2.28495 27.92603 1.000 11.30078 100 ASP A CA 1
ATOM 689 C C . ASP A 1 121 ? 10.66028 2.02368 29.43126 1.000 12.41263 100 ASP A C 1
ATOM 690 O O . ASP A 1 121 ? 11.61241 1.48156 29.99152 1.000 12.22324 100 ASP A O 1
ATOM 695 N N . ARG A 1 122 ? 9.58106 2.44898 30.11177 1.000 11.35194 101 ARG A N 1
ATOM 696 C CA . ARG A 1 122 ? 9.42144 2.20804 31.55084 1.000 12.63770 101 ARG A CA 1
ATOM 697 C C . ARG A 1 122 ? 9.40722 0.71932 31.85620 1.000 11.73762 101 ARG A C 1
ATOM 698 O O . ARG A 1 122 ? 10.07498 0.25377 32.78421 1.000 12.47712 101 ARG A O 1
ATOM 706 N N . HIS A 1 123 ? 8.62171 -0.02915 31.08188 1.000 11.40451 102 HIS A N 1
ATOM 707 C CA . HIS A 1 123 ? 8.52291 -1.47594 31.23166 1.000 11.49137 102 HIS A CA 1
ATOM 708 C C . HIS A 1 123 ? 9.89353 -2.11466 31.08978 1.000 11.79266 102 HIS A C 1
ATOM 709 O O . HIS A 1 123 ? 10.31286 -2.92848 31.92106 1.000 12.15818 102 HIS A O 1
ATOM 716 N N . ASP A 1 124 ? 10.64474 -1.69124 30.07322 1.000 11.70629 103 ASP A N 1
ATOM 717 C CA . ASP A 1 124 ? 11.98751 -2.21359 29.85685 1.000 12.04231 103 ASP A CA 1
ATOM 718 C C . ASP A 1 124 ? 12.89166 -1.90816 31.04247 1.000 12.54313 103 ASP A C 1
ATOM 719 O O . ASP A 1 124 ? 13.63033 -2.77173 31.51157 1.000 12.96872 103 ASP A O 1
ATOM 724 N N . ARG A 1 125 ? 12.85040 -0.67505 31.54019 1.000 12.60345 104 ARG A N 1
ATOM 725 C CA . ARG A 1 125 ? 13.72105 -0.32915 32.66201 1.000 13.92689 104 ARG A CA 1
ATOM 726 C C . ARG A 1 125 ? 13.30987 -1.05152 33.94636 1.000 13.66783 104 ARG A C 1
ATOM 727 O O . ARG A 1 125 ? 14.17121 -1.39421 34.76298 1.000 15.28419 104 ARG A O 1
ATOM 735 N N . ASP A 1 126 ? 12.00210 -1.23405 34.17817 1.000 13.74778 105 ASP A N 1
ATOM 736 C CA . ASP A 1 126 ? 11.57575 -1.99617 35.35829 1.000 15.16234 105 ASP A CA 1
ATOM 737 C C . ASP A 1 126 ? 12.11174 -3.42237 35.29069 1.000 15.15493 105 ASP A C 1
ATOM 738 O O . ASP A 1 126 ? 12.51824 -3.98864 36.31086 1.000 15.76198 105 ASP A O 1
ATOM 743 N N . ILE A 1 127 ? 12.10936 -4.01800 34.09090 1.000 14.29884 106 ILE A N 1
ATOM 744 C CA . ILE A 1 127 ? 12.66589 -5.36091 33.92898 1.000 16.15534 106 ILE A CA 1
ATOM 745 C C . ILE A 1 127 ? 14.16153 -5.35823 34.20607 1.000 16.72185 106 ILE A C 1
ATOM 746 O O . ILE A 1 127 ? 14.67446 -6.17297 34.98420 1.000 16.75286 106 ILE A O 1
ATOM 751 N N . VAL A 1 128 ? 14.88878 -4.44504 33.56160 1.000 16.20308 107 VAL A N 1
ATOM 752 C CA . VAL A 1 128 ? 16.34750 -4.40313 33.69478 1.000 17.21915 107 VAL A CA 1
ATOM 753 C C . VAL A 1 128 ? 16.75647 -4.22177 35.14565 1.000 17.91403 107 VAL A C 1
ATOM 754 O O . VAL A 1 128 ? 17.72927 -4.82294 35.61398 1.000 20.81655 107 VAL A O 1
ATOM 758 N N . HIS A 1 129 ? 16.03626 -3.38719 35.87941 1.000 16.69958 108 HIS A N 1
ATOM 759 C CA . HIS A 1 129 ? 16.37955 -3.09212 37.25853 1.000 19.02265 108 HIS A CA 1
ATOM 760 C C . HIS A 1 129 ? 15.62952 -3.95088 38.26646 1.000 19.40854 108 HIS A C 1
ATOM 761 O O . HIS A 1 129 ? 15.74295 -3.69127 39.47337 1.000 22.43434 108 HIS A O 1
ATOM 768 N N . GLY A 1 130 ? 14.89645 -4.97019 37.81200 1.000 17.76947 109 GLY A N 1
ATOM 769 C CA . GLY A 1 130 ? 14.24450 -5.88210 38.74156 1.000 18.87838 109 GLY A CA 1
ATOM 770 C C . GLY A 1 130 ? 13.14795 -5.27397 39.59207 1.000 18.92468 109 GLY A C 1
ATOM 771 O O . GLY A 1 130 ? 12.91788 -5.72709 40.72745 1.000 20.19616 109 GLY A O 1
ATOM 772 N N . ARG A 1 131 ? 12.42264 -4.29227 39.06484 1.000 17.37220 110 ARG A N 1
ATOM 773 C CA . ARG A 1 131 ? 11.43978 -3.54883 39.85194 1.000 17.31556 110 ARG A CA 1
ATOM 774 C C . ARG A 1 131 ? 10.06382 -4.17466 39.66287 1.000 16.61636 110 ARG A C 1
ATOM 775 O O . ARG A 1 131 ? 9.13500 -3.57832 39.11930 1.000 15.62232 110 ARG A O 1
ATOM 783 N N . ALA A 1 132 ? 9.95062 -5.41870 40.14501 1.000 17.43337 111 ALA A N 1
ATOM 784 C CA . ALA A 1 132 ? 8.72138 -6.17716 39.93180 1.000 18.11800 111 ALA A CA 1
ATOM 785 C C . ALA A 1 132 ? 7.54087 -5.52725 40.64213 1.000 16.05008 111 ALA A C 1
ATOM 786 O O . ALA A 1 132 ? 6.43179 -5.48065 40.09920 1.000 16.60084 111 ALA A O 1
ATOM 788 N N . GLY A 1 133 ? 7.76608 -4.97904 41.83447 1.000 17.43950 112 GLY A N 1
ATOM 789 C CA . GLY A 1 133 ? 6.68389 -4.32862 42.56017 1.000 17.39160 112 GLY A CA 1
ATOM 790 C C . GLY A 1 133 ? 6.21170 -3.06029 41.87834 1.000 16.89335 112 GLY A C 1
ATOM 791 O O . GLY A 1 133 ? 5.01053 -2.81585 41.75379 1.000 16.72585 112 GLY A O 1
ATOM 792 N N . ALA A 1 134 ? 7.15102 -2.23574 41.41250 1.000 15.97360 113 ALA A N 1
ATOM 793 C CA . ALA A 1 134 ? 6.76651 -1.01971 40.71066 1.000 16.74180 113 ALA A CA 1
ATOM 794 C C . ALA A 1 134 ? 6.01792 -1.34278 39.42669 1.000 13.85412 113 ALA A C 1
ATOM 795 O O . ALA A 1 134 ? 5.05443 -0.66015 39.05852 1.000 14.45752 113 ALA A O 1
ATOM 797 N N . TRP A 1 135 ? 6.46032 -2.36717 38.70620 1.000 13.57270 114 TRP A N 1
ATOM 798 C CA . TRP A 1 135 ? 5.73267 -2.75892 37.50081 1.000 13.13413 114 TRP A CA 1
ATOM 799 C C . TRP A 1 135 ? 4.31774 -3.25077 37.84408 1.000 13.09194 114 TRP A C 1
ATOM 800 O O . TRP A 1 135 ? 3.32943 -2.83569 37.21544 1.000 12.67847 114 TRP A O 1
ATOM 811 N N . ARG A 1 136 ? 4.20035 -4.10999 38.85865 1.000 14.35435 115 ARG A N 1
ATOM 812 C CA . ARG A 1 136 ? 2.89312 -4.62798 39.23339 1.000 14.71998 115 ARG A CA 1
ATOM 813 C C . ARG A 1 136 ? 1.94283 -3.50285 39.61659 1.000 13.41337 115 ARG A C 1
ATOM 814 O O . ARG A 1 136 ? 0.77391 -3.49654 39.19964 1.000 13.59474 115 ARG A O 1
ATOM 822 N N . ARG A 1 137 ? 2.42859 -2.51540 40.36491 1.000 13.79650 116 ARG A N 1
ATOM 823 C CA . ARG A 1 137 ? 1.55279 -1.40961 40.75523 1.000 14.82471 116 ARG A CA 1
ATOM 824 C C . ARG A 1 137 ? 1.15535 -0.55447 39.55665 1.000 14.28109 116 ARG A C 1
ATOM 825 O O . ARG A 1 137 ? -0.00055 -0.13901 39.44498 1.000 14.91803 116 ARG A O 1
ATOM 833 N N . LEU A 1 138 ? 2.09510 -0.28139 38.64550 1.000 13.04865 117 LEU A N 1
ATOM 834 C CA . LEU A 1 138 ? 1.76508 0.47322 37.43423 1.000 12.58176 117 LEU A CA 1
ATOM 835 C C . LEU A 1 138 ? 0.72683 -0.26506 36.60098 1.000 13.58100 117 LEU A C 1
ATOM 836 O O . LEU A 1 138 ? -0.26659 0.32297 36.15393 1.000 13.23423 117 LEU A O 1
ATOM 841 N N . ARG A 1 139 ? 0.94265 -1.57247 36.41043 1.000 12.14136 118 ARG A N 1
ATOM 842 C CA . ARG A 1 139 ? 0.00153 -2.42330 35.68214 1.000 12.98249 118 ARG A CA 1
ATOM 843 C C . ARG A 1 139 ? -1.41190 -2.29796 36.25829 1.000 12.26745 118 ARG A C 1
ATOM 844 O O . ARG A 1 139 ? -2.38130 -2.10231 35.50467 1.000 13.17242 118 ARG A O 1
ATOM 852 N N . GLY A 1 140 ? -1.53330 -2.35706 37.58162 1.000 12.52544 119 GLY A N 1
ATOM 853 C CA . GLY A 1 140 ? -2.84497 -2.25890 38.20071 1.000 12.92088 119 GLY A CA 1
ATOM 854 C C . GLY A 1 140 ? -3.46220 -0.89144 38.00583 1.000 13.53607 119 GLY A C 1
ATOM 855 O O . GLY A 1 140 ? -4.66372 -0.77893 37.73918 1.000 14.96186 119 GLY A O 1
ATOM 856 N N . LEU A 1 141 ? -2.64495 0.17468 38.10422 1.000 13.35228 120 LEU A N 1
ATOM 857 C CA . LEU A 1 141 ? -3.17093 1.52683 37.92078 1.000 13.12525 120 LEU A CA 1
ATOM 858 C C . LEU A 1 141 ? -3.59956 1.75823 36.47990 1.000 13.58590 120 LEU A C 1
ATOM 859 O O . LEU A 1 141 ? -4.57654 2.47524 36.22975 1.000 15.21911 120 LEU A O 1
ATOM 864 N N . LEU A 1 142 ? -2.86863 1.20134 35.51140 1.000 12.40485 121 LEU A N 1
ATOM 865 C CA . LEU A 1 142 ? -3.29028 1.36748 34.12105 1.000 12.31296 121 LEU A CA 1
ATOM 866 C C . LEU A 1 142 ? -4.61686 0.67704 33.84768 1.000 12.62446 121 LEU A C 1
ATOM 867 O O . LEU A 1 142 ? -5.44958 1.20048 33.10119 1.000 12.72860 121 LEU A O 1
ATOM 872 N N . HIS A 1 143 ? -4.82728 -0.51627 34.41423 1.000 11.61523 122 HIS A N 1
ATOM 873 C CA . HIS A 1 143 ? -6.12033 -1.17020 34.26993 1.000 12.44083 122 HIS A CA 1
ATOM 874 C C . HIS A 1 143 ? -7.24243 -0.29315 34.81966 1.000 13.12730 122 HIS A C 1
ATOM 875 O O . HIS A 1 143 ? -8.28785 -0.13301 34.17662 1.000 13.79130 122 HIS A O 1
ATOM 882 N N . THR A 1 144 ? -7.05116 0.28756 36.00054 1.000 13.74598 123 THR A N 1
ATOM 883 C CA A THR A 1 144 ? -8.10200 1.11666 36.59554 0.637 14.28911 123 THR A CA 1
ATOM 884 C CA B THR A 1 144 ? -8.13149 1.10078 36.56006 0.363 13.97525 123 THR A CA 1
ATOM 885 C C . THR A 1 144 ? -8.28729 2.41330 35.81243 1.000 14.08915 123 THR A C 1
ATOM 886 O O . THR A 1 144 ? -9.41367 2.86886 35.59734 1.000 15.71646 123 THR A O 1
ATOM 893 N N . ALA A 1 145 ? -7.18384 3.04070 35.37697 1.000 13.67266 124 ALA A N 1
ATOM 894 C CA . ALA A 1 145 ? -7.31207 4.30561 34.65894 1.000 14.74931 124 ALA A CA 1
ATOM 895 C C . ALA A 1 145 ? -7.98170 4.09432 33.31595 1.000 15.93652 124 ALA A C 1
ATOM 896 O O . ALA A 1 145 ? -8.70531 4.96098 32.81158 1.000 16.69779 124 ALA A O 1
ATOM 898 N N . LEU A 1 146 ? -7.79180 2.92989 32.73292 1.000 15.13462 125 LEU A N 1
ATOM 899 C CA . LEU A 1 146 ? -8.40480 2.66151 31.45088 1.000 15.52774 125 LEU A CA 1
ATOM 900 C C . LEU A 1 146 ? -9.91742 2.65915 31.57343 1.000 16.30768 125 LEU A C 1
ATOM 901 O O . LEU A 1 146 ? -10.62810 3.14219 30.68371 1.000 19.44978 125 LEU A O 1
ATOM 906 N N . ASP A 1 147 ? -10.44503 2.17321 32.70061 1.000 15.74183 126 ASP A N 1
ATOM 907 C CA . ASP A 1 147 ? -11.88135 2.14140 32.88623 1.000 17.73573 126 ASP A CA 1
ATOM 908 C C . ASP A 1 147 ? -12.44198 3.46335 33.40596 1.000 20.36675 126 ASP A C 1
ATOM 909 O O . ASP A 1 147 ? -13.62836 3.73764 33.19482 1.000 23.32164 126 ASP A O 1
ATOM 914 N N . SER A 1 148 ? -11.62543 4.28461 34.06798 1.000 18.17244 127 SER A N 1
ATOM 915 C CA A SER A 1 148 ? -12.07997 5.53117 34.69148 0.652 17.15102 127 SER A CA 1
ATOM 916 C CA B SER A 1 148 ? -12.08775 5.53472 34.67804 0.348 17.78866 127 SER A CA 1
ATOM 917 C C . SER A 1 148 ? -10.98604 6.57219 34.53033 1.000 15.74558 127 SER A C 1
ATOM 918 O O . SER A 1 148 ? -10.33135 6.96207 35.50911 1.000 17.18062 127 SER A O 1
ATOM 923 N N . PRO A 1 149 ? -10.73556 7.03785 33.29838 1.000 15.41773 128 PRO A N 1
ATOM 924 C CA . PRO A 1 149 ? -9.54551 7.88944 33.09853 1.000 13.74371 128 PRO A CA 1
ATOM 925 C C . PRO A 1 149 ? -9.67209 9.24500 33.76051 1.000 16.03747 128 PRO A C 1
ATOM 926 O O . PRO A 1 149 ? -8.67880 9.75221 34.29694 1.000 13.99229 128 PRO A O 1
ATOM 930 N N . GLY A 1 150 ? -10.87675 9.80297 33.82088 1.000 16.47822 129 GLY A N 1
ATOM 931 C CA . GLY A 1 150 ? -11.03955 11.09837 34.47184 1.000 18.34880 129 GLY A CA 1
ATOM 932 C C . GLY A 1 150 ? -10.57716 11.07135 35.91065 1.000 16.60622 129 GLY A C 1
ATOM 933 O O . GLY A 1 150 ? -10.02069 12.05416 36.41721 1.000 17.86448 129 GLY A O 1
ATOM 934 N N . ASP A 1 151 ? -10.79722 9.95766 36.59483 1.000 16.56448 130 ASP A N 1
ATOM 935 C CA . ASP A 1 151 ? -10.40190 9.82605 37.98350 1.000 16.64703 130 ASP A CA 1
ATOM 936 C C . ASP A 1 151 ? -8.89763 9.88476 38.17819 1.000 18.12912 130 ASP A C 1
ATOM 937 O O . ASP A 1 151 ? -8.44388 10.13628 39.30053 1.000 21.15406 130 ASP A O 1
ATOM 942 N N . HIS A 1 152 ? -8.11364 9.65337 37.12643 1.000 14.56184 131 HIS A N 1
ATOM 943 C CA . HIS A 1 152 ? -6.66746 9.49608 37.23446 1.000 14.83293 131 HIS A CA 1
ATOM 944 C C . HIS A 1 152 ? -5.88571 10.64529 36.60633 1.000 14.42475 131 HIS A C 1
ATOM 945 O O . HIS A 1 152 ? -4.66089 10.55473 36.51203 1.000 13.51396 131 HIS A O 1
ATOM 952 N N . LEU A 1 153 ? -6.55144 11.74019 36.23132 1.000 12.50651 132 LEU A N 1
ATOM 953 C CA . LEU A 1 153 ? -5.89035 12.82847 35.49979 1.000 12.50325 132 LEU A CA 1
ATOM 954 C C . LEU A 1 153 ? -4.81282 13.51838 36.31284 1.000 14.55677 132 LEU A C 1
ATOM 955 O O . LEU A 1 153 ? -3.93016 14.16556 35.72729 1.000 14.91467 132 LEU A O 1
ATOM 960 N N . HIS A 1 154 ? -4.86547 13.43527 37.63412 1.000 14.44055 133 HIS A N 1
ATOM 961 C CA . HIS A 1 154 ? -3.90056 14.11837 38.47648 1.000 14.57000 133 HIS A CA 1
ATOM 962 C C . HIS A 1 154 ? -3.21381 13.11798 39.39475 1.000 15.45086 133 HIS A C 1
ATOM 963 O O . HIS A 1 154 ? -2.81137 13.45984 40.51169 1.000 18.56560 133 HIS A O 1
ATOM 970 N N . HIS A 1 155 ? -3.05315 11.87690 38.91967 1.000 16.06500 134 HIS A N 1
ATOM 971 C CA . HIS A 1 155 ? -2.37662 10.85845 39.70439 1.000 17.01208 134 HIS A CA 1
ATOM 972 C C . HIS A 1 155 ? -0.91165 11.22273 39.93957 1.000 17.08264 134 HIS A C 1
ATOM 973 O O . HIS A 1 155 ? -0.25226 11.83560 39.09808 1.000 19.53423 134 HIS A O 1
ATOM 980 N N . GLU A 1 156 ? -0.38399 10.77715 41.08649 1.000 20.35950 135 GLU A N 1
ATOM 981 C CA . GLU A 1 156 ? 1.00141 11.07373 41.43527 1.000 21.21456 135 GLU A CA 1
ATOM 982 C C . GLU A 1 156 ? 2.01234 10.42723 40.48716 1.000 20.51760 135 GLU A C 1
ATOM 983 O O . GLU A 1 156 ? 3.09596 10.98244 40.28734 1.000 23.22087 135 GLU A O 1
ATOM 985 N N . ASP A 1 157 ? 1.70557 9.25820 39.89826 1.000 19.57858 136 ASP A N 1
ATOM 986 C CA . ASP A 1 157 ? 2.59372 8.68982 38.88156 1.000 21.51803 136 ASP A CA 1
ATOM 987 C C . ASP A 1 157 ? 2.29778 9.40917 37.57986 1.000 18.41420 136 ASP A C 1
ATOM 988 O O . ASP A 1 157 ? 1.20155 9.26366 37.02131 1.000 16.71801 136 ASP A O 1
ATOM 993 N N . THR A 1 158 ? 3.26372 10.18744 37.09521 1.000 18.00927 137 THR A N 1
ATOM 994 C CA . THR A 1 158 ? 3.00288 10.98710 35.90902 1.000 16.83262 137 THR A CA 1
ATOM 995 C C . THR A 1 158 ? 2.72418 10.11166 34.69857 1.000 15.38839 137 THR A C 1
ATOM 996 O O . THR A 1 158 ? 2.02646 10.53777 33.77337 1.000 15.05341 137 THR A O 1
ATOM 1000 N N . LEU A 1 159 ? 3.25171 8.88383 34.67471 1.000 15.30219 138 LEU A N 1
ATOM 1001 C CA . LEU A 1 159 ? 2.96226 8.00922 33.54695 1.000 13.64760 138 LEU A CA 1
ATOM 1002 C C . LEU A 1 159 ? 1.48451 7.63553 33.53126 1.000 12.40181 138 LEU A C 1
ATOM 1003 O O . LEU A 1 159 ? 0.86049 7.55217 32.46512 1.000 13.46268 138 LEU A O 1
ATOM 1008 N N . VAL A 1 160 ? 0.90719 7.40138 34.71961 1.000 12.77763 139 VAL A N 1
ATOM 1009 C CA . VAL A 1 160 ? -0.52286 7.10217 34.84162 1.000 12.55079 139 VAL A CA 1
ATOM 1010 C C . VAL A 1 160 ? -1.35387 8.32823 34.48491 1.000 11.44780 139 VAL A C 1
ATOM 1011 O O . VAL A 1 160 ? -2.33950 8.22901 33.74869 1.000 11.92450 139 VAL A O 1
ATOM 1015 N N . ALA A 1 161 ? -0.95230 9.50751 34.96827 1.000 12.19273 140 ALA A N 1
ATOM 1016 C CA . ALA A 1 161 ? -1.73630 10.71009 34.70049 1.000 12.54785 140 ALA A CA 1
ATOM 1017 C C . ALA A 1 161 ? -1.68691 11.05478 33.21919 1.000 11.56983 140 ALA A C 1
ATOM 1018 O O . ALA A 1 161 ? -2.68818 11.49600 32.64068 1.000 12.71648 140 ALA A O 1
ATOM 1020 N N . GLY A 1 162 ? -0.55278 10.80216 32.56424 1.000 11.57284 141 GLY A N 1
ATOM 1021 C CA . GLY A 1 162 ? -0.44936 11.08088 31.13193 1.000 13.49915 141 GLY A CA 1
ATOM 1022 C C . GLY A 1 162 ? -1.29246 10.11958 30.31439 1.000 11.53921 141 GLY A C 1
ATOM 1023 O O . GLY A 1 162 ? -2.01539 10.53365 29.39125 1.000 12.76290 141 GLY A O 1
ATOM 1024 N N . PHE A 1 163 ? -1.25172 8.83589 30.67124 1.000 11.01048 142 PHE A N 1
ATOM 1025 C CA . PHE A 1 163 ? -2.14137 7.86995 30.04919 1.000 12.46010 142 PHE A CA 1
ATOM 1026 C C . PHE A 1 163 ? -3.58727 8.32250 30.16999 1.000 12.56418 142 PHE A C 1
ATOM 1027 O O . PHE A 1 163 ? -4.35168 8.30386 29.19429 1.000 12.16502 142 PHE A O 1
ATOM 1035 N N . ALA A 1 164 ? -3.99950 8.67834 31.39645 1.000 11.64065 143 ALA A N 1
ATOM 1036 C CA . ALA A 1 164 ? -5.39589 9.02320 31.65507 1.000 12.14839 143 ALA A CA 1
ATOM 1037 C C . ALA A 1 164 ? -5.82068 10.23885 30.82805 1.000 11.50194 143 ALA A C 1
ATOM 1038 O O . ALA A 1 164 ? -6.94819 10.29273 30.31868 1.000 12.66694 143 ALA A O 1
ATOM 1040 N N . ASP A 1 165 ? -4.93326 11.21397 30.65483 1.000 11.89009 144 ASP A N 1
ATOM 1041 C CA . ASP A 1 165 ? -5.29369 12.38687 29.86686 1.000 13.31167 144 ASP A CA 1
ATOM 1042 C C . ASP A 1 165 ? -5.54236 12.02805 28.40904 1.000 13.32405 144 ASP A C 1
ATOM 1043 O O . ASP A 1 165 ? -6.49759 12.52358 27.79305 1.000 15.07170 144 ASP A O 1
ATOM 1048 N N . SER A 1 166 ? -4.67793 11.19837 27.82121 1.000 11.95711 145 SER A N 1
ATOM 1049 C CA . SER A 1 166 ? -4.87726 10.83505 26.41906 1.000 11.89661 145 SER A CA 1
ATOM 1050 C C . SER A 1 166 ? -6.11880 9.96779 26.25162 1.000 12.34040 145 SER A C 1
ATOM 1051 O O . SER A 1 166 ? -6.90550 10.17384 25.32937 1.000 12.78852 145 SER A O 1
ATOM 1054 N N . VAL A 1 167 ? -6.33616 9.02127 27.16811 1.000 11.77729 146 VAL A N 1
ATOM 1055 C CA . VAL A 1 167 ? -7.48288 8.13104 27.04910 1.000 12.83457 146 VAL A CA 1
ATOM 1056 C C . VAL A 1 167 ? -8.79020 8.88665 27.26176 1.000 11.08328 146 VAL A C 1
ATOM 1057 O O . VAL A 1 167 ? -9.75618 8.68488 26.52372 1.000 11.89783 146 VAL A O 1
ATOM 1061 N N . ARG A 1 168 ? -8.83571 9.81102 28.23285 1.000 11.41900 147 ARG A N 1
ATOM 1062 C CA . ARG A 1 168 ? -10.05824 10.58033 28.41161 1.000 13.15203 147 ARG A CA 1
ATOM 1063 C C . ARG A 1 168 ? -10.42459 11.34077 27.14194 1.000 12.81503 147 ARG A C 1
ATOM 1064 O O . ARG A 1 168 ? -11.60112 11.41185 26.75711 1.000 13.45128 147 ARG A O 1
ATOM 1072 N N . ARG A 1 169 ? -9.44461 11.89086 26.46252 1.000 12.65071 148 ARG A N 1
ATOM 1073 C CA . ARG A 1 169 ? -9.72793 12.63251 25.21413 1.000 12.67990 148 ARG A CA 1
ATOM 1074 C C . ARG A 1 169 ? -10.19257 11.66492 24.11547 1.000 12.01459 148 ARG A C 1
ATOM 1075 O O . ARG A 1 169 ? -11.11498 12.00485 23.42735 1.000 13.32528 148 ARG A O 1
ATOM 1083 N N . LEU A 1 170 ? -9.54716 10.49663 24.01840 1.000 11.78580 149 LEU A N 1
ATOM 1084 C CA . LEU A 1 170 ? -9.97942 9.50874 23.03185 1.000 11.58087 149 LEU A CA 1
ATOM 1085 C C . LEU A 1 170 ? -11.41689 9.06192 23.27234 1.000 12.67794 149 LEU A C 1
ATOM 1086 O O . LEU A 1 170 ? -12.14496 8.78392 22.31246 1.000 13.56529 149 LEU A O 1
ATOM 1091 N N . TYR A 1 171 ? -11.85066 9.01474 24.52950 1.000 11.71294 150 TYR A N 1
ATOM 1092 C CA . TYR A 1 171 ? -13.19360 8.60281 24.92606 1.000 12.17421 150 TYR A CA 1
ATOM 1093 C C . TYR A 1 171 ? -14.25233 9.66462 24.63881 1.000 13.49049 150 TYR A C 1
ATOM 1094 O O . TYR A 1 171 ? -15.43118 9.42224 24.91043 1.000 15.17434 150 TYR A O 1
ATOM 1103 N N . ALA A 1 172 ? -13.87855 10.84256 24.12009 1.000 13.29982 151 ALA A N 1
ATOM 1104 C CA . ALA A 1 172 ? -14.85809 11.89813 23.89959 1.000 13.46693 151 ALA A CA 1
ATOM 1105 C C . ALA A 1 172 ? -15.32991 11.99440 22.45647 1.000 17.21377 151 ALA A C 1
ATOM 1106 O O . ALA A 1 172 ? -16.19374 12.82438 22.16156 1.000 21.24370 151 ALA A O 1
ATOM 1108 N N . PHE A 1 173 ? -14.84992 11.14805 21.56309 1.000 13.14447 152 PHE A N 1
ATOM 1109 C CA . PHE A 1 173 ? -15.11195 11.31356 20.12942 1.000 14.25811 152 PHE A CA 1
ATOM 1110 C C . PHE A 1 173 ? -16.28248 10.49517 19.61236 1.000 16.06571 152 PHE A C 1
ATOM 1111 O O . PHE A 1 173 ? -16.97635 10.93966 18.69426 1.000 17.73833 152 PHE A O 1
ATOM 1119 N N . LEU A 1 174 ? -16.51004 9.30060 20.14942 1.000 14.11974 153 LEU A N 1
ATOM 1120 C CA . LEU A 1 174 ? -17.48710 8.34439 19.64666 1.000 13.09996 153 LEU A CA 1
ATOM 1121 C C . LEU A 1 174 ? -18.32856 7.85440 20.81078 1.000 14.15505 153 LEU A C 1
ATOM 1122 O O . LEU A 1 174 ? -18.01992 8.12724 21.97735 1.000 15.96868 153 LEU A O 1
ATOM 1127 N N . PRO A 1 175 ? -19.40016 7.10172 20.52949 1.000 14.44341 154 PRO A N 1
ATOM 1128 C CA . PRO A 1 175 ? -20.25105 6.61714 21.61806 1.000 15.01113 154 PRO A CA 1
ATOM 1129 C C . PRO A 1 175 ? -19.47439 5.70106 22.55122 1.000 14.73807 154 PRO A C 1
ATOM 1130 O O . PRO A 1 175 ? -18.44699 5.10740 22.20359 1.000 14.85545 154 PRO A O 1
ATOM 1134 N N . ALA A 1 176 ? -20.02015 5.54803 23.74625 1.000 13.64553 155 ALA A N 1
ATOM 1135 C CA . ALA A 1 176 ? -19.37213 4.78105 24.80348 1.000 13.74434 155 ALA A CA 1
ATOM 1136 C C . ALA A 1 176 ? -19.18289 3.31741 24.44937 1.000 13.46758 155 ALA A C 1
ATOM 1137 O O . ALA A 1 176 ? -18.32033 2.67016 25.04154 1.000 14.27015 155 ALA A O 1
ATOM 1139 N N . THR A 1 177 ? -19.93069 2.79803 23.46743 1.000 13.36714 156 THR A N 1
ATOM 1140 C CA . THR A 1 177 ? -19.67506 1.44946 22.95211 1.000 13.67811 156 THR A CA 1
ATOM 1141 C C . THR A 1 177 ? -18.26758 1.31459 22.36410 1.000 13.41778 156 THR A C 1
ATOM 1142 O O . THR A 1 177 ? -17.62082 0.26735 22.51953 1.000 14.21884 156 THR A O 1
ATOM 1146 N N . TRP A 1 178 ? -17.78310 2.33864 21.65993 1.000 12.47248 157 TRP A N 1
ATOM 1147 C CA . TRP A 1 178 ? -16.40293 2.30137 21.17045 1.000 11.00183 157 TRP A CA 1
ATOM 1148 C C . TRP A 1 178 ? -15.42028 2.37776 22.32767 1.000 11.63947 157 TRP A C 1
ATOM 1149 O O . TRP A 1 178 ? -14.43601 1.63370 22.36568 1.000 11.38110 157 TRP A O 1
ATOM 1160 N N . ASN A 1 179 ? -15.70680 3.21551 23.31876 1.000 11.25587 158 ASN A N 1
ATOM 1161 C CA . ASN A 1 179 ? -14.80593 3.33246 24.46429 1.000 12.29959 158 ASN A CA 1
ATOM 1162 C C . ASN A 1 179 ? -14.66419 1.99637 25.15814 1.000 12.21929 158 ASN A C 1
ATOM 1163 O O . ASN A 1 179 ? -13.56412 1.62417 25.58987 1.000 12.60456 158 ASN A O 1
ATOM 1168 N N . ALA A 1 180 ? -15.77903 1.25951 25.29403 1.000 12.89176 159 ALA A N 1
ATOM 1169 C CA . ALA A 1 180 ? -15.73511 -0.03506 25.96824 1.000 13.29920 159 ALA A CA 1
ATOM 1170 C C . ALA A 1 180 ? -14.88712 -1.02537 25.18776 1.000 12.62726 159 ALA A C 1
ATOM 1171 O O . ALA A 1 180 ? -14.20109 -1.85646 25.78514 1.000 12.84807 159 ALA A O 1
ATOM 1173 N N . ARG A 1 181 ? -14.95850 -0.97748 23.85757 1.000 12.57354 160 ARG A N 1
ATOM 1174 C CA . ARG A 1 181 ? -14.12162 -1.84769 23.02425 1.000 12.85519 160 ARG A CA 1
ATOM 1175 C C . ARG A 1 181 ? -12.64074 -1.50413 23.12813 1.000 12.33469 160 ARG A C 1
ATOM 1176 O O . ARG A 1 181 ? -11.79745 -2.40387 23.26971 1.000 12.21904 160 ARG A O 1
ATOM 1184 N N . PHE A 1 182 ? -12.30927 -0.21338 23.07670 1.000 11.36870 161 PHE A N 1
ATOM 1185 C CA . PHE A 1 182 ? -10.93177 0.22283 23.29150 1.000 10.71275 161 PHE A CA 1
ATOM 1186 C C . PHE A 1 182 ? -10.41718 -0.29964 24.62151 1.000 11.92435 161 PHE A C 1
ATOM 1187 O O . PHE A 1 182 ? -9.30792 -0.85228 24.69340 1.000 11.43601 161 PHE A O 1
ATOM 1195 N N . ALA A 1 183 ? -11.21750 -0.15687 25.68468 1.000 11.32468 162 ALA A N 1
ATOM 1196 C CA . ALA A 1 183 ? -10.79836 -0.61735 27.01025 1.000 11.39393 162 ALA A CA 1
ATOM 1197 C C . ALA A 1 183 ? -10.58985 -2.12639 27.02195 1.000 12.67612 162 ALA A C 1
ATOM 1198 O O . ALA A 1 183 ? -9.56978 -2.61338 27.50602 1.000 11.88026 162 ALA A O 1
ATOM 1200 N N . ARG A 1 184 ? -11.55016 -2.88454 26.49920 1.000 11.47118 163 ARG A N 1
ATOM 1201 C CA . ARG A 1 184 ? -11.38452 -4.33670 26.45570 1.000 12.35885 163 ARG A CA 1
ATOM 1202 C C . ARG A 1 184 ? -10.06964 -4.69459 25.75338 1.000 12.42775 163 ARG A C 1
ATOM 1203 O O . ARG A 1 184 ? -9.27169 -5.50366 26.25070 1.000 13.00117 163 ARG A O 1
ATOM 1211 N N . HIS A 1 185 ? -9.79266 -4.06436 24.61634 1.000 10.81099 164 HIS A N 1
ATOM 1212 C CA . HIS A 1 185 ? -8.56521 -4.36929 23.88287 1.000 10.16160 164 HIS A CA 1
ATOM 1213 C C . HIS A 1 185 ? -7.33545 -3.98064 24.68030 1.000 11.48420 164 HIS A C 1
ATOM 1214 O O . HIS A 1 185 ? -6.33546 -4.71829 24.68515 1.000 12.28482 164 HIS A O 1
ATOM 1221 N N . PHE A 1 186 ? -7.36019 -2.82876 25.34998 1.000 11.10104 165 PHE A N 1
ATOM 1222 C CA . PHE A 1 186 ? -6.15239 -2.38971 26.02598 1.000 10.56094 165 PHE A CA 1
ATOM 1223 C C . PHE A 1 186 ? -5.91146 -3.15768 27.32612 1.000 11.19889 165 PHE A C 1
ATOM 1224 O O . PHE A 1 186 ? -4.74497 -3.32943 27.71993 1.000 11.14105 165 PHE A O 1
ATOM 1232 N N . HIS A 1 187 ? -6.96474 -3.61086 28.01234 1.000 11.87924 166 HIS A N 1
ATOM 1233 C CA . HIS A 1 187 ? -6.73445 -4.49950 29.14946 1.000 11.84587 166 HIS A CA 1
ATOM 1234 C C . HIS A 1 187 ? -5.88589 -5.68525 28.70133 1.000 12.00937 166 HIS A C 1
ATOM 1235 O O . HIS A 1 187 ? -4.97144 -6.11853 29.41058 1.000 12.31881 166 HIS A O 1
ATOM 1242 N N . THR A 1 188 ? -6.20483 -6.23488 27.52628 1.000 12.04556 167 THR A N 1
ATOM 1243 C CA . THR A 1 188 ? -5.45685 -7.37511 26.99630 1.000 12.63957 167 THR A CA 1
ATOM 1244 C C . THR A 1 188 ? -4.01801 -6.98411 26.65816 1.000 12.16850 167 THR A C 1
ATOM 1245 O O . THR A 1 188 ? -3.09317 -7.76764 26.90252 1.000 11.90708 167 THR A O 1
ATOM 1249 N N . VAL A 1 189 ? -3.79481 -5.76330 26.15065 1.000 11.41972 168 VAL A N 1
ATOM 1250 C CA . VAL A 1 189 ? -2.43315 -5.29114 25.88190 1.000 11.03092 168 VAL A CA 1
ATOM 1251 C C . VAL A 1 189 ? -1.62008 -5.21622 27.16757 1.000 11.88113 168 VAL A C 1
ATOM 1252 O O . VAL A 1 189 ? -0.46866 -5.67337 27.22541 1.000 11.55451 168 VAL A O 1
ATOM 1256 N N . ILE A 1 190 ? -2.20127 -4.65003 28.23310 1.000 11.16570 169 ILE A N 1
ATOM 1257 C CA . ILE A 1 190 ? -1.45199 -4.52283 29.48148 1.000 11.09605 169 ILE A CA 1
ATOM 1258 C C . ILE A 1 190 ? -1.01484 -5.90638 29.94933 1.000 10.52823 169 ILE A C 1
ATOM 1259 O O . ILE A 1 190 ? 0.12378 -6.10156 30.42615 1.000 11.26694 169 ILE A O 1
ATOM 1264 N N . GLU A 1 191 ? -1.91760 -6.89183 29.84232 1.000 11.63479 170 GLU A N 1
ATOM 1265 C CA . GLU A 1 191 ? -1.57020 -8.21233 30.34455 1.000 11.59837 170 GLU A CA 1
ATOM 1266 C C . GLU A 1 191 ? -0.50157 -8.87262 29.48115 1.000 11.74866 170 GLU A C 1
ATOM 1267 O O . GLU A 1 191 ? 0.29723 -9.66025 30.00092 1.000 11.84017 170 GLU A O 1
ATOM 1273 N N . ALA A 1 192 ? -0.46754 -8.57355 28.18137 1.000 10.51985 171 ALA A N 1
ATOM 1274 C CA . ALA A 1 192 ? 0.62165 -9.06044 27.33119 1.000 10.69072 171 ALA A CA 1
ATOM 1275 C C . ALA A 1 192 ? 1.95587 -8.45948 27.76467 1.000 11.00219 171 ALA A C 1
ATOM 1276 O O . ALA A 1 192 ? 2.97673 -9.15320 27.78843 1.000 11.81727 171 ALA A O 1
ATOM 1278 N N . TYR A 1 193 ? 1.98726 -7.16786 28.09778 1.000 10.78011 172 TYR A N 1
ATOM 1279 C CA . TYR A 1 193 ? 3.19041 -6.58738 28.69322 1.000 10.95027 172 TYR A CA 1
ATOM 1280 C C . TYR A 1 193 ? 3.56460 -7.29691 29.98538 1.000 10.47819 172 TYR A C 1
ATOM 1281 O O . TYR A 1 193 ? 4.75706 -7.49414 30.27594 1.000 11.83616 172 TYR A O 1
ATOM 1290 N N . ASP A 1 194 ? 2.57308 -7.66675 30.80179 1.000 11.39042 173 ASP A N 1
ATOM 1291 C CA . ASP A 1 194 ? 2.91669 -8.42380 32.00690 1.000 11.22889 173 ASP A CA 1
ATOM 1292 C C . ASP A 1 194 ? 3.54732 -9.77285 31.66702 1.000 12.83768 173 ASP A C 1
ATOM 1293 O O . ASP A 1 194 ? 4.50238 -10.19697 32.31868 1.000 13.32903 173 ASP A O 1
ATOM 1298 N N . ARG A 1 195 ? 3.02620 -10.45152 30.64739 1.000 12.18600 174 ARG A N 1
ATOM 1299 C CA . ARG A 1 195 ? 3.62562 -11.71099 30.22763 1.000 13.03807 174 ARG A CA 1
ATOM 1300 C C . ARG A 1 195 ? 5.05181 -11.50803 29.73708 1.000 13.40855 174 ARG A C 1
ATOM 1301 O O . ARG A 1 195 ? 5.92448 -12.32602 30.02582 1.000 13.29290 174 ARG A O 1
ATOM 1309 N N . GLU A 1 196 ? 5.31941 -10.39595 29.04012 1.000 11.62039 175 GLU A N 1
ATOM 1310 C CA . GLU A 1 196 ? 6.69623 -10.11609 28.62378 1.000 12.26801 175 GLU A CA 1
ATOM 1311 C C . GLU A 1 196 ? 7.58862 -9.87700 29.82827 1.000 12.35352 175 GLU A C 1
ATOM 1312 O O . GLU A 1 196 ? 8.76467 -10.27852 29.82365 1.000 13.42053 175 GLU A O 1
ATOM 1318 N N . PHE A 1 197 ? 7.06477 -9.20714 30.86438 1.000 12.43697 176 PHE A N 1
ATOM 1319 C CA . PHE A 1 197 ? 7.83764 -9.00448 32.08786 1.000 12.76223 176 PHE A CA 1
ATOM 1320 C C . PHE A 1 197 ? 8.24276 -10.34708 32.67664 1.000 15.87193 176 PHE A C 1
ATOM 1321 O O . PHE A 1 197 ? 9.40424 -10.55317 33.04912 1.000 17.17204 176 PHE A O 1
ATOM 1329 N N . HIS A 1 198 ? 7.30356 -11.29484 32.71686 1.000 15.61758 177 HIS A N 1
ATOM 1330 C CA . HIS A 1 198 ? 7.61334 -12.61028 33.26332 1.000 18.70378 177 HIS A CA 1
ATOM 1331 C C . HIS A 1 198 ? 8.58257 -13.37663 32.38383 1.000 16.76468 177 HIS A C 1
ATOM 1332 O O . HIS A 1 198 ? 9.51845 -13.99591 32.89792 1.000 17.84004 177 HIS A O 1
ATOM 1334 N N . ASN A 1 199 ? 8.40668 -13.32424 31.06487 1.000 15.91269 178 ASN A N 1
ATOM 1335 C CA . ASN A 1 199 ? 9.34951 -14.01249 30.18782 1.000 16.70604 178 ASN A CA 1
ATOM 1336 C C . ASN A 1 199 ? 10.76325 -13.50385 30.40846 1.000 15.75946 178 ASN A C 1
ATOM 1337 O O . ASN A 1 199 ? 11.70153 -14.29610 30.54804 1.000 19.22955 178 ASN A O 1
ATOM 1342 N N . ARG A 1 200 ? 10.94159 -12.18221 30.41696 1.000 16.54625 179 ARG A N 1
ATOM 1343 C CA . ARG A 1 200 ? 12.29808 -11.64252 30.51984 1.000 18.13688 179 ARG A CA 1
ATOM 1344 C C . ARG A 1 200 ? 12.90299 -11.88836 31.89353 1.000 19.72362 179 ARG A C 1
ATOM 1345 O O . ARG A 1 200 ? 14.09619 -12.20504 31.99191 1.000 23.42182 179 ARG A O 1
ATOM 1353 N N . THR A 1 201 ? 12.10753 -11.76826 32.96377 1.000 19.14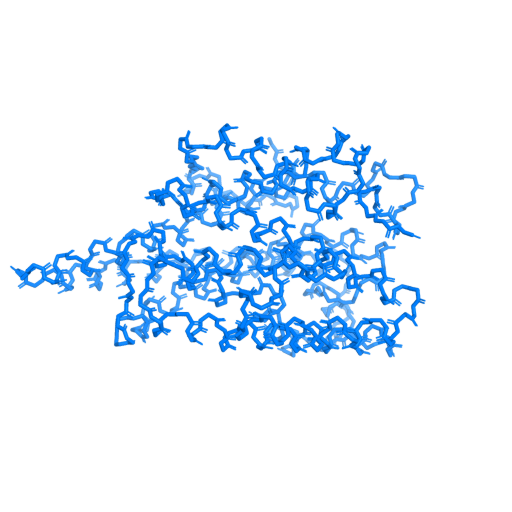488 180 THR A N 1
ATOM 1354 C CA . THR A 1 201 ? 12.64473 -12.04986 34.29657 1.000 23.09525 180 THR A CA 1
ATOM 1355 C C . THR A 1 201 ? 13.02666 -13.51369 34.45615 1.000 24.43315 180 THR A C 1
ATOM 1356 O O . THR A 1 201 ? 13.95619 -13.83259 35.20779 1.000 28.07960 180 THR A O 1
ATOM 1360 N N . ARG A 1 202 ? 12.35086 -14.41800 33.75578 1.000 23.63965 181 ARG A N 1
ATOM 1361 C CA . ARG A 1 202 ? 12.71611 -15.82835 33.80850 1.000 26.16808 181 ARG A CA 1
ATOM 1362 C C . ARG A 1 202 ? 13.69172 -16.24122 32.70843 1.000 25.66826 181 ARG A C 1
ATOM 1363 O O . ARG A 1 202 ? 14.16529 -17.38461 32.72551 1.000 35.61646 181 ARG A O 1
ATOM 1366 N N . GLY A 1 203 ? 14.03111 -15.35438 31.77521 1.000 30.75219 182 GLY A N 1
ATOM 1367 C CA . GLY A 1 203 ? 14.92313 -15.71384 30.68404 1.000 32.70929 182 GLY A CA 1
ATOM 1368 C C . GLY A 1 203 ? 14.32412 -16.66489 29.66858 1.000 31.70971 182 GLY A C 1
ATOM 1369 O O . GLY A 1 203 ? 15.04071 -17.51969 29.12456 1.000 38.79926 182 GLY A O 1
ATOM 1370 N N . ILE A 1 204 ? 13.02837 -16.54775 29.41310 1.000 26.86430 183 ILE A N 1
ATOM 1371 C CA . ILE A 1 204 ? 12.28015 -17.40840 28.50426 1.000 26.50957 183 ILE A CA 1
ATOM 1372 C C . ILE A 1 204 ? 12.10952 -16.66193 27.19233 1.000 22.30305 183 ILE A C 1
ATOM 1373 O O . ILE A 1 204 ? 11.66038 -15.51288 27.18450 1.000 22.13283 183 ILE A O 1
ATOM 1378 N N . VAL A 1 205 ? 12.45826 -17.29702 26.08224 1.000 21.19726 184 VAL A N 1
ATOM 1379 C CA . VAL A 1 205 ? 12.14695 -16.79447 24.74614 1.000 19.42304 184 VAL A CA 1
ATOM 1380 C C . VAL A 1 205 ? 10.92521 -17.56174 24.25684 1.000 17.15352 184 VAL A C 1
ATOM 1381 O O . VAL A 1 205 ? 10.98369 -18.79687 24.18050 1.000 18.37976 184 VAL A O 1
ATOM 1385 N N . PRO A 1 206 ? 9.82233 -16.90227 23.93691 1.000 14.66439 185 PRO A N 1
ATOM 1386 C CA . PRO A 1 206 ? 8.64730 -17.63456 23.44004 1.000 16.40750 185 PRO A CA 1
ATOM 1387 C C . PRO A 1 206 ? 8.94434 -18.35952 22.13230 1.000 14.31606 185 PRO A C 1
ATOM 1388 O O . PRO A 1 206 ? 9.80126 -17.94565 21.33964 1.000 16.09675 185 PRO A O 1
ATOM 1392 N N . GLY A 1 207 ? 8.26167 -19.49057 21.92344 1.000 15.01470 186 GLY A N 1
ATOM 1393 C CA . GLY A 1 207 ? 8.31442 -20.14516 20.62391 1.000 15.57301 186 GLY A CA 1
ATOM 1394 C C . GLY A 1 207 ? 7.73991 -19.24005 19.55299 1.000 14.50428 186 GLY A C 1
ATOM 1395 O O . GLY A 1 207 ? 7.10475 -18.23803 19.83770 1.000 13.82529 186 GLY A O 1
ATOM 1396 N N . VAL A 1 208 ? 8.00902 -19.57643 18.29458 1.000 15.43750 187 VAL A N 1
ATOM 1397 C CA . VAL A 1 208 ? 7.57446 -18.73158 17.17868 1.000 15.27010 187 VAL A CA 1
ATOM 1398 C C . VAL A 1 208 ? 6.06862 -18.49275 17.19116 1.000 14.17533 187 VAL A C 1
ATOM 1399 O O . VAL A 1 208 ? 5.61515 -17.35086 17.05965 1.000 13.70394 187 VAL A O 1
ATOM 1403 N N . GLU A 1 209 ? 5.26330 -19.56426 17.26641 1.000 16.10455 188 GLU A N 1
ATOM 1404 C CA . GLU A 1 209 ? 3.81305 -19.36244 17.18771 1.000 17.20898 188 GLU A CA 1
ATOM 1405 C C . GLU A 1 209 ? 3.27418 -18.67251 18.43649 1.000 14.93023 188 GLU A C 1
ATOM 1406 O O . GLU A 1 209 ? 2.39144 -17.81663 18.35234 1.000 16.49448 188 GLU A O 1
ATOM 1412 N N . GLU A 1 210 ? 3.81521 -19.02216 19.61038 1.000 15.96102 189 GLU A N 1
ATOM 1413 C CA . GLU A 1 210 ? 3.46683 -18.31859 20.84484 1.000 14.75280 189 GLU A CA 1
ATOM 1414 C C . GLU A 1 210 ? 3.79282 -16.84085 20.71707 1.000 13.05018 189 GLU A C 1
ATOM 1415 O O . GLU A 1 210 ? 2.99386 -15.96894 21.10026 1.000 13.86775 189 GLU A O 1
ATOM 1421 N N . TYR A 1 211 ? 4.96105 -16.53648 20.14145 1.000 13.40363 190 TYR A N 1
ATOM 1422 C CA . TYR A 1 211 ? 5.36304 -15.14929 19.94675 1.000 13.05041 190 TYR A CA 1
ATOM 1423 C C . TYR A 1 211 ? 4.40166 -14.42844 19.01488 1.000 11.65026 190 TYR A C 1
ATOM 1424 O O . TYR A 1 211 ? 3.99951 -13.29031 19.28925 1.000 11.83549 190 TYR A O 1
ATOM 1433 N N . LEU A 1 212 ? 4.03576 -15.05091 17.89681 1.000 13.09750 191 LEU A N 1
ATOM 1434 C CA . LEU A 1 212 ? 3.18311 -14.35314 16.93240 1.000 12.87621 191 LEU A CA 1
ATOM 1435 C C . LEU A 1 212 ? 1.83850 -14.00434 17.55025 1.000 13.97889 191 LEU A C 1
ATOM 1436 O O . LEU A 1 212 ? 1.26700 -12.94266 17.26932 1.000 14.00990 191 LEU A O 1
ATOM 1441 N N . GLU A 1 213 ? 1.32478 -14.88164 18.41570 1.000 13.60194 192 GLU A N 1
ATOM 1442 C CA . GLU A 1 213 ? 0.08500 -14.57913 19.12601 1.000 14.28581 192 GLU A CA 1
ATOM 1443 C C . GLU A 1 213 ? 0.28195 -13.42453 20.09609 1.000 13.75876 192 GLU A C 1
ATOM 1444 O O . GLU A 1 213 ? -0.53688 -12.49080 20.15045 1.000 13.84193 192 GLU A O 1
ATOM 1450 N N . LEU A 1 214 ? 1.35223 -13.47801 20.88028 1.000 13.01957 193 LEU A N 1
ATOM 1451 C CA . LEU A 1 214 ? 1.63957 -12.45003 21.86073 1.000 12.68758 193 LEU A CA 1
ATOM 1452 C C . LEU A 1 214 ? 1.85102 -11.09624 21.18632 1.000 11.03776 193 LEU A C 1
ATOM 1453 O O . LEU A 1 214 ? 1.44751 -10.04276 21.71893 1.000 11.48732 193 LEU A O 1
ATOM 1458 N N . ARG A 1 215 ? 2.48997 -11.10059 20.02243 1.000 10.52138 194 ARG A N 1
ATOM 1459 C CA . ARG A 1 215 ? 2.89099 -9.86720 19.34653 1.000 10.52423 194 ARG A CA 1
ATOM 1460 C C . ARG A 1 215 ? 1.68272 -9.08772 18.83650 1.000 9.45465 194 ARG A C 1
ATOM 1461 O O . ARG A 1 215 ? 1.75907 -7.85166 18.76765 1.000 10.98964 194 ARG A O 1
ATOM 1469 N N . ARG A 1 216 ? 0.54740 -9.75172 18.54939 1.000 10.72897 195 ARG A N 1
ATOM 1470 C CA . ARG A 1 216 ? -0.66311 -9.01858 18.19848 1.000 10.76655 195 ARG A CA 1
ATOM 1471 C C . ARG A 1 216 ? -1.16315 -8.18645 19.36831 1.000 10.35744 195 ARG A C 1
ATOM 1472 O O . ARG A 1 216 ? -1.90793 -7.20644 19.15394 1.000 12.07321 195 ARG A O 1
ATOM 1480 N N . LEU A 1 217 ? -0.70269 -8.49580 20.57765 1.000 10.14382 196 LEU A N 1
ATOM 1481 C CA . LEU A 1 217 ? -1.09082 -7.77211 21.78251 1.000 11.45099 196 LEU A CA 1
ATOM 1482 C C . LEU A 1 217 ? -0.03402 -6.76643 22.20562 1.000 11.33326 196 LEU A C 1
ATOM 1483 O O . LEU A 1 217 ? -0.37054 -5.60301 22.49068 1.000 11.36012 196 LEU A O 1
ATOM 1488 N N . THR A 1 218 ? 1.25958 -7.13389 22.17930 1.000 10.66818 197 THR A N 1
ATOM 1489 C CA . THR A 1 218 ? 2.27258 -6.16687 22.59561 1.000 10.38619 197 THR A CA 1
ATOM 1490 C C . THR A 1 218 ? 2.44946 -5.04079 21.58893 1.000 10.80813 197 THR A C 1
ATOM 1491 O O . THR A 1 218 ? 2.80096 -3.91687 21.97311 1.000 12.31108 197 THR A O 1
ATOM 1495 N N . PHE A 1 219 ? 2.17057 -5.30511 20.32280 1.000 9.67803 198 PHE A N 1
ATOM 1496 C CA . PHE A 1 219 ? 2.20575 -4.24731 19.31308 1.000 10.35869 198 PHE A CA 1
ATOM 1497 C C . PHE A 1 219 ? 0.93015 -3.41926 19.33154 1.000 10.30334 198 PHE A C 1
ATOM 1498 O O . PHE A 1 219 ? 0.90322 -2.31931 18.76896 1.000 12.37070 198 PHE A O 1
ATOM 1506 N N . ALA A 1 220 ? -0.10982 -3.90751 20.00696 1.000 10.10356 199 ALA A N 1
ATOM 1507 C CA . ALA A 1 220 ? -1.41628 -3.20681 20.14341 1.000 11.19100 199 ALA A CA 1
ATOM 1508 C C . ALA A 1 220 ? -2.17277 -3.11774 18.80042 1.000 10.19927 199 ALA A C 1
ATOM 1509 O O . ALA A 1 220 ? -2.86987 -2.14567 18.58342 1.000 10.98667 199 ALA A O 1
ATOM 1511 N N . HIS A 1 221 ? -2.07251 -4.17981 18.00093 1.000 10.71026 200 HIS A N 1
ATOM 1512 C CA . HIS A 1 221 ? -2.81685 -4.29252 16.72013 1.000 10.25550 200 HIS A CA 1
ATOM 1513 C C . HIS A 1 221 ? -4.24618 -3.76402 16.78950 1.000 9.60445 200 HIS A C 1
ATOM 1514 O O . HIS A 1 221 ? -4.63443 -3.01667 15.92169 1.000 9.99546 200 HIS A O 1
ATOM 1521 N N . TRP A 1 222 ? -4.98606 -4.19921 17.80920 1.000 9.78449 201 TRP A N 1
ATOM 1522 C CA . TRP A 1 222 ? -6.44274 -3.91040 17.83903 1.000 11.09677 201 TRP A CA 1
ATOM 1523 C C . TRP A 1 222 ? -6.71934 -2.49589 18.32746 1.000 10.29637 201 TRP A C 1
ATOM 1524 O O . TRP A 1 222 ? -7.73397 -1.98730 17.97575 1.000 11.05057 201 TRP A O 1
ATOM 1535 N N . ILE A 1 223 ? -5.78151 -1.93500 19.07715 1.000 9.71489 202 ILE A N 1
ATOM 1536 C CA . ILE A 1 223 ? -5.89910 -0.52248 19.42706 1.000 10.16570 202 ILE A CA 1
ATOM 1537 C C . ILE A 1 223 ? -5.70817 0.35029 18.18936 1.000 9.43420 202 ILE A C 1
ATOM 1538 O O . ILE A 1 223 ? -6.51570 1.24668 17.91324 1.000 9.66055 202 ILE A O 1
ATOM 1543 N N . TRP A 1 224 ? -4.63735 0.11223 17.41895 1.000 9.62610 203 TRP A N 1
ATOM 1544 C CA . TRP A 1 224 ? -4.45448 0.88826 16.18559 1.000 9.51133 203 TRP A CA 1
ATOM 1545 C C . TRP A 1 224 ? -5.65154 0.70528 15.26721 1.000 8.89134 203 TRP A C 1
ATOM 1546 O O . TRP A 1 224 ? -6.12086 1.64862 14.61803 1.000 9.91742 203 TRP A O 1
ATOM 1557 N N . THR A 1 225 ? -6.19415 -0.50602 15.22653 1.000 9.92256 204 THR A N 1
ATOM 1558 C CA . THR A 1 225 ? -7.35468 -0.75279 14.37476 1.000 10.29703 204 THR A CA 1
ATOM 1559 C C . THR A 1 225 ? -8.59243 -0.01215 14.89955 1.000 10.89591 204 THR A C 1
ATOM 1560 O O . THR A 1 225 ? -9.33606 0.61146 14.10984 1.000 10.93593 204 THR A O 1
ATOM 1564 N N . ASP A 1 226 ? -8.81963 -0.04784 16.21963 1.000 9.75079 205 ASP A N 1
ATOM 1565 C CA . ASP A 1 226 ? -9.92468 0.72392 16.81371 1.000 10.15986 205 ASP A CA 1
ATOM 1566 C C . ASP A 1 226 ? -9.81893 2.20716 16.46243 1.000 11.10718 205 ASP A C 1
ATOM 1567 O O . ASP A 1 226 ? -10.83772 2.86472 16.22026 1.000 10.48235 205 ASP A O 1
ATOM 1572 N N . LEU A 1 227 ? -8.60126 2.76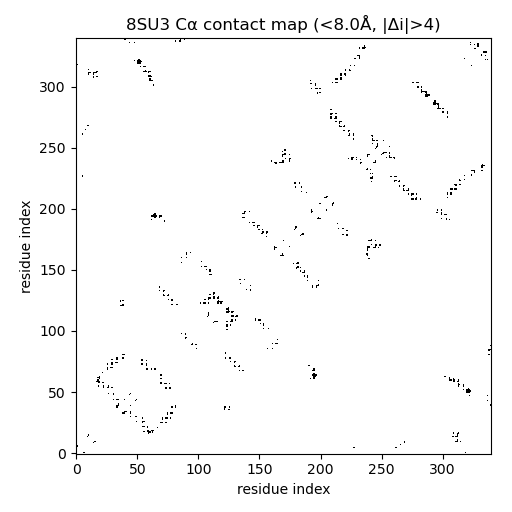977 16.49956 1.000 9.51308 206 LEU A N 1
ATOM 1573 C CA . LEU A 1 227 ? -8.37829 4.19514 16.31199 1.000 9.63025 206 LEU A CA 1
ATOM 1574 C C . LEU A 1 227 ? -8.62756 4.64806 14.88533 1.000 9.96843 206 LEU A C 1
ATOM 1575 O O . LEU A 1 227 ? -8.72438 5.86484 14.64802 1.000 10.35977 206 LEU A O 1
ATOM 1580 N N . LEU A 1 228 ? -8.72235 3.71185 13.92821 1.000 9.94212 207 LEU A N 1
ATOM 1581 C CA . LEU A 1 228 ? -9.15884 4.11593 12.59767 1.000 10.43300 207 LEU A CA 1
ATOM 1582 C C . LEU A 1 228 ? -10.52427 4.78977 12.65354 1.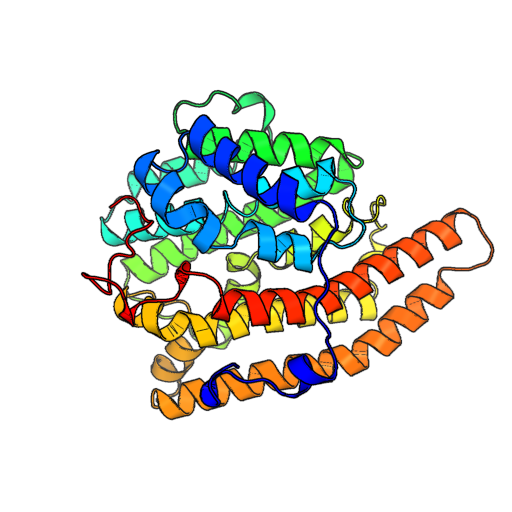000 10.49864 207 LEU A C 1
ATOM 1583 O O . LEU A 1 228 ? -10.81524 5.69390 11.86011 1.000 11.42378 207 LEU A O 1
ATOM 1588 N N . GLU A 1 229 ? -11.37837 4.35868 13.59924 1.000 10.32692 208 GLU A N 1
ATOM 1589 C CA . GLU A 1 229 ? -12.78037 4.78814 13.59431 1.000 11.34480 208 GLU A CA 1
ATOM 1590 C C . GLU A 1 229 ? -12.96993 6.23852 14.02144 1.000 11.57751 208 GLU A C 1
ATOM 1591 O O . GLU A 1 229 ? -13.66322 6.98470 13.30124 1.000 12.56368 208 GLU A O 1
ATOM 1597 N N . PRO A 1 230 ? -12.42089 6.71600 15.14739 1.000 11.02525 209 PRO A N 1
ATOM 1598 C CA . PRO A 1 230 ? -12.53872 8.16071 15.40978 1.000 11.64032 209 PRO A CA 1
ATOM 1599 C C . PRO A 1 230 ? -11.84664 8.97908 14.32832 1.000 11.55480 209 PRO A C 1
ATOM 1600 O O . PRO A 1 230 ? -12.22948 10.12815 14.07740 1.000 12.50632 209 PRO A O 1
ATOM 1604 N N . SER A 1 231 ? -10.81432 8.41258 13.67212 1.000 11.26806 210 SER A N 1
ATOM 1605 C CA A SER A 1 231 ? -10.11893 9.16381 12.62440 0.796 11.58291 210 SER A CA 1
ATOM 1606 C CA B SER A 1 231 ? -10.11524 9.14282 12.62260 0.204 12.22433 210 SER A CA 1
ATOM 1607 C C . SER A 1 231 ? -11.00967 9.39635 11.41901 1.000 13.03265 210 SER A C 1
ATOM 1608 O O . SER A 1 231 ? -10.88488 10.43773 10.76447 1.000 18.39150 210 SER A O 1
ATOM 1613 N N . SER A 1 232 ? -11.93495 8.49051 11.11635 1.000 11.83000 211 SER A N 1
ATOM 1614 C CA . SER A 1 232 ? -12.86668 8.70757 10.01774 1.000 12.56847 211 SER A CA 1
ATOM 1615 C C . SER A 1 232 ? -14.24937 9.13065 10.49637 1.000 13.54731 211 SER A C 1
ATOM 1616 O O . SER A 1 232 ? -15.14924 9.28799 9.66749 1.000 15.99226 211 SER A O 1
ATOM 1619 N N . GLY A 1 233 ? -14.43816 9.30259 11.79991 1.000 14.60752 212 GLY A N 1
ATOM 1620 C CA . GLY A 1 233 ? -15.64206 9.92047 12.32876 1.000 15.67069 212 GLY A CA 1
ATOM 1621 C C . GLY A 1 233 ? -16.83451 9.01438 12.48924 1.000 16.02993 212 GLY A C 1
ATOM 1622 O O . GLY A 1 233 ? -17.95538 9.51927 12.58877 1.000 18.63571 212 GLY A O 1
ATOM 1623 N N . CYS A 1 234 ? -16.64833 7.70803 12.55458 1.000 14.44010 213 CYS A N 1
ATOM 1624 C CA . CYS A 1 234 ? -17.77067 6.77841 12.57339 1.000 18.19907 213 CYS A CA 1
ATOM 1625 C C . CYS A 1 234 ? -17.37801 5.54201 13.36476 1.000 14.46521 213 CYS A C 1
ATOM 1626 O O . CYS A 1 234 ? -16.39881 4.88554 13.01212 1.000 14.77781 213 CYS A O 1
ATOM 1629 N N . GLU A 1 235 ? -18.14926 5.18096 14.38561 1.000 15.94816 214 GLU A N 1
ATOM 1630 C CA . GLU A 1 235 ? -18.00664 3.84499 14.95876 1.000 13.35397 214 GLU A CA 1
ATOM 1631 C C . GLU A 1 235 ? -18.62930 2.83395 13.99947 1.000 15.49664 214 GLU A C 1
ATOM 1632 O O . GLU A 1 235 ? -19.81067 2.95644 13.63993 1.000 17.46763 214 GLU A O 1
ATOM 1638 N N . LEU A 1 236 ? -17.84248 1.83126 13.57215 1.000 13.45803 215 LEU A N 1
ATOM 1639 C CA . LEU A 1 236 ? -18.40064 0.83748 12.66618 1.000 13.91112 215 LEU A CA 1
ATOM 1640 C C . LEU A 1 236 ? -19.17686 -0.22333 13.44098 1.000 16.91814 215 LEU A C 1
ATOM 1641 O O . LEU A 1 236 ? -18.70414 -0.69889 14.47192 1.000 15.60773 215 LEU A O 1
ATOM 1646 N N . PRO A 1 237 ? -20.35550 -0.61378 12.95512 1.000 15.76481 216 PRO A N 1
ATOM 1647 C CA . PRO A 1 237 ? -21.08334 -1.72594 13.57559 1.000 15.93111 216 PRO A CA 1
ATOM 1648 C C . PRO A 1 237 ? -20.24071 -2.99287 13.51668 1.000 17.41707 216 PRO A C 1
ATOM 1649 O O . PRO A 1 237 ? -19.41330 -3.17921 12.61099 1.000 16.39123 216 PRO A O 1
ATOM 1653 N N . ASP A 1 238 ? -20.49894 -3.89261 14.47536 1.000 18.12745 217 ASP A N 1
ATOM 1654 C CA . ASP A 1 238 ? -19.77364 -5.15847 14.52315 1.000 20.16010 217 ASP A CA 1
ATOM 1655 C C . ASP A 1 238 ? -19.86058 -5.91141 13.19980 1.000 19.39109 217 ASP A C 1
ATOM 1656 O O . ASP A 1 238 ? -18.86969 -6.48895 12.75238 1.000 20.29944 217 ASP A O 1
ATOM 1661 N N . ALA A 1 239 ? -21.02888 -5.92030 12.55745 1.000 20.34639 218 ALA A N 1
ATOM 1662 C CA . ALA A 1 239 ? -21.16032 -6.68160 11.31469 1.000 23.29402 218 ALA A CA 1
ATOM 1663 C C . ALA A 1 239 ? -20.23509 -6.15484 10.22386 1.000 21.83815 218 ALA A C 1
ATOM 1664 O O . ALA A 1 239 ? -19.78900 -6.92651 9.36063 1.000 25.05227 218 ALA A O 1
ATOM 1666 N N . VAL A 1 240 ? -19.92870 -4.85676 10.24930 1.000 18.94866 219 VAL A N 1
ATOM 1667 C CA . VAL A 1 240 ? -19.05715 -4.26303 9.24857 1.000 18.88959 219 VAL A CA 1
ATOM 1668 C C . VAL A 1 240 ? -17.60302 -4.55281 9.57790 1.000 17.55520 219 VAL A C 1
ATOM 1669 O O . VAL A 1 240 ? -16.83638 -5.05176 8.73846 1.000 17.97510 219 VAL A O 1
ATOM 1673 N N . ARG A 1 241 ? -17.18793 -4.25887 10.80617 1.000 16.45484 220 ARG A N 1
ATOM 1674 C CA . ARG A 1 241 ? -15.77109 -4.39287 11.12010 1.000 16.47260 220 ARG A CA 1
ATOM 1675 C C . ARG A 1 241 ? -15.35200 -5.85423 11.29828 1.000 16.38118 220 ARG A C 1
ATOM 1676 O O . ARG A 1 241 ? -14.14798 -6.15415 11.22967 1.000 17.51803 220 ARG A O 1
ATOM 1684 N N . LYS A 1 242 ? -16.30641 -6.77391 11.46599 1.000 16.31464 221 LYS A N 1
ATOM 1685 C CA . LYS A 1 242 ? -16.01003 -8.19806 11.51127 1.000 16.97550 221 LYS A CA 1
ATOM 1686 C C . LYS A 1 242 ? -16.19812 -8.88381 10.16868 1.000 16.74491 221 LYS A C 1
ATOM 1687 O O . LYS A 1 242 ? -16.04229 -10.09544 10.08172 1.000 19.74598 221 LYS A O 1
ATOM 1693 N N . HIS A 1 243 ? -16.52548 -8.14115 9.11990 1.000 16.48830 222 HIS A N 1
ATOM 1694 C CA . HIS A 1 243 ? -16.53622 -8.73757 7.79423 1.000 15.98353 222 HIS A CA 1
ATOM 1695 C C . HIS A 1 243 ? -15.15194 -9.32155 7.50881 1.000 15.57698 222 HIS A C 1
ATOM 1696 O O . HIS A 1 243 ? -14.13000 -8.69817 7.84094 1.000 14.72002 222 HIS A O 1
ATOM 1703 N N . PRO A 1 244 ? -15.07122 -10.51024 6.91162 1.000 16.30164 223 PRO A N 1
ATOM 1704 C CA . PRO A 1 244 ? -13.75047 -11.14820 6.76697 1.000 16.09659 223 PRO A CA 1
ATOM 1705 C C . PRO A 1 244 ? -12.73524 -10.32324 5.99845 1.000 15.09889 223 PRO A C 1
ATOM 1706 O O . PRO A 1 244 ? -11.54906 -10.40108 6.32287 1.000 15.78317 223 PRO A O 1
ATOM 1710 N N . ALA A 1 245 ? -13.15399 -9.53552 5.01071 1.000 14.96567 224 ALA A N 1
ATOM 1711 C CA . ALA A 1 245 ? -12.17346 -8.74201 4.26902 1.000 15.01456 224 ALA A CA 1
ATOM 1712 C C . ALA A 1 245 ? -11.65541 -7.57776 5.09647 1.000 14.23787 224 ALA A C 1
ATOM 1713 O O . ALA A 1 245 ? -10.46315 -7.26489 5.04946 1.000 14.35720 224 ALA A O 1
ATOM 1715 N N . TYR A 1 246 ? -12.53661 -6.93007 5.86738 1.000 13.69947 225 TYR A N 1
ATOM 1716 C CA . TYR A 1 246 ? -12.09253 -5.86554 6.76606 1.000 12.50192 225 TYR A CA 1
ATOM 1717 C C . TYR A 1 246 ? -11.14428 -6.42284 7.81229 1.000 11.49973 225 TYR A C 1
ATOM 1718 O O . TYR A 1 246 ? -10.07830 -5.85606 8.06745 1.000 12.95484 225 TYR A O 1
ATOM 1727 N N . ARG A 1 247 ? -11.52980 -7.52888 8.44734 1.000 13.21062 226 ARG A N 1
ATOM 1728 C CA . ARG A 1 247 ? -10.69339 -8.12684 9.48639 1.000 13.26290 226 ARG A CA 1
ATOM 1729 C C . ARG A 1 247 ? -9.33049 -8.52346 8.94125 1.000 11.85533 226 ARG A C 1
ATOM 1730 O O . ARG A 1 247 ? -8.30636 -8.27999 9.58932 1.000 12.52914 226 ARG A O 1
ATOM 1738 N N . ARG A 1 248 ? -9.29931 -9.16157 7.76865 1.000 12.27290 227 ARG A N 1
ATOM 1739 C CA . ARG A 1 248 ? -8.01679 -9.63478 7.25686 1.000 12.53441 227 ARG A CA 1
ATOM 1740 C C . ARG A 1 248 ? -7.12187 -8.48003 6.80615 1.000 11.15626 227 ARG A C 1
ATOM 1741 O O . ARG A 1 248 ? -5.90994 -8.49966 7.05784 1.000 11.91813 227 ARG A O 1
ATOM 1749 N N . ALA A 1 249 ? -7.71002 -7.44329 6.20587 1.000 11.11856 228 ALA A N 1
ATOM 1750 C CA . ALA A 1 249 ? -6.92019 -6.27520 5.82820 1.000 10.80253 228 ALA A CA 1
ATOM 1751 C C . ALA A 1 249 ? -6.35033 -5.62447 7.06433 1.000 10.06440 228 ALA A C 1
ATOM 1752 O O . ALA A 1 249 ? -5.17280 -5.22752 7.09092 1.000 11.39230 228 ALA A O 1
ATOM 1754 N N . ALA A 1 250 ? -7.16321 -5.54498 8.12752 1.000 10.64217 229 ALA A N 1
ATOM 1755 C CA . ALA A 1 250 ? -6.71429 -4.90427 9.36646 1.000 10.56666 229 ALA A CA 1
ATOM 1756 C C . ALA A 1 250 ? -5.58236 -5.69930 9.98740 1.000 9.84838 229 ALA A C 1
ATOM 1757 O O . ALA A 1 250 ? -4.59717 -5.12304 10.46022 1.000 10.76200 229 ALA A O 1
ATOM 1759 N N . LEU A 1 251 ? -5.71646 -7.02039 9.99172 1.000 10.63225 230 LEU A N 1
ATOM 1760 C CA . LEU A 1 251 ? -4.68174 -7.87517 10.55829 1.000 11.65558 230 LEU A CA 1
ATOM 1761 C C . LEU A 1 251 ? -3.37013 -7.74388 9.79550 1.000 9.96615 230 LEU A C 1
ATOM 1762 O O . LEU A 1 251 ? -2.31029 -7.59021 10.41593 1.000 10.76239 230 LEU A O 1
ATOM 1767 N N . LEU A 1 252 ? -3.41791 -7.84146 8.45532 1.000 10.37537 231 LEU A N 1
ATOM 1768 C CA . LEU A 1 252 ? -2.18890 -7.83983 7.66460 1.000 9.83563 231 LEU A CA 1
ATOM 1769 C C . LEU A 1 252 ? -1.42447 -6.53027 7.79645 1.000 10.54303 231 LEU A C 1
ATOM 1770 O O . LEU A 1 252 ? -0.18153 -6.51081 7.79631 1.000 11.24737 231 LEU A O 1
ATOM 1775 N N . SER A 1 253 ? -2.14399 -5.40376 7.86622 1.000 10.61332 232 SER A N 1
ATOM 1776 C CA . SER A 1 253 ? -1.50831 -4.10748 8.07900 1.000 10.24569 232 SER A CA 1
ATOM 1777 C C . SER A 1 253 ? -0.68216 -4.12378 9.35658 1.000 9.05830 232 SER A C 1
ATOM 1778 O O . SER A 1 253 ? 0.45553 -3.64808 9.39336 1.000 10.51437 232 SER A O 1
ATOM 1781 N N . GLN A 1 254 ? -1.25402 -4.67655 10.43210 1.000 10.44163 233 GLN A N 1
ATOM 1782 C CA . GLN A 1 254 ? -0.54451 -4.71621 11.71442 1.000 9.72187 233 GLN A CA 1
ATOM 1783 C C . GLN A 1 254 ? 0.56955 -5.75149 11.74832 1.000 9.90306 233 GLN A C 1
ATOM 1784 O O . GLN A 1 254 ? 1.60049 -5.53236 12.40331 1.000 10.33674 233 GLN A O 1
ATOM 1790 N N . GLU A 1 255 ? 0.35614 -6.93071 11.14197 1.000 10.39222 234 GLU A N 1
ATOM 1791 C CA . GLU A 1 255 ? 1.42223 -7.93627 11.09003 1.000 10.30415 234 GLU A CA 1
ATOM 1792 C C . GLU A 1 255 ? 2.63776 -7.38499 10.36502 1.000 10.63687 234 GLU A C 1
ATOM 1793 O O . GLU A 1 255 ? 3.76970 -7.51265 10.85179 1.000 11.03601 234 GLU A O 1
ATOM 1799 N N . PHE A 1 256 ? 2.41838 -6.68591 9.25538 1.000 10.75081 235 PHE A N 1
ATOM 1800 C CA . PHE A 1 256 ? 3.52874 -6.04567 8.57130 1.000 10.43958 235 PHE A CA 1
ATOM 1801 C C . PHE A 1 256 ? 4.25426 -5.09629 9.49759 1.000 10.82891 235 PHE A C 1
ATOM 1802 O O . PHE A 1 256 ? 5.48944 -5.13220 9.60256 1.000 11.63994 235 PHE A O 1
ATOM 1810 N N . ALA A 1 257 ? 3.49629 -4.22386 10.17159 1.000 10.38944 236 ALA A N 1
ATOM 1811 C CA . ALA A 1 257 ? 4.12482 -3.20157 10.98221 1.000 10.59057 236 ALA A CA 1
ATOM 1812 C C . ALA A 1 257 ? 4.91881 -3.81386 12.12564 1.000 9.59375 236 ALA A C 1
ATOM 1813 O O . ALA A 1 257 ? 6.05025 -3.38916 12.42621 1.000 11.39770 236 ALA A O 1
ATOM 1815 N N . ALA A 1 258 ? 4.33730 -4.80573 12.80218 1.000 9.68579 237 ALA A N 1
ATOM 1816 C CA . ALA A 1 258 ? 5.01170 -5.41048 13.95262 1.000 10.34445 237 ALA A CA 1
ATOM 1817 C C . ALA A 1 258 ? 6.25773 -6.17558 13.51613 1.000 9.71802 237 ALA A C 1
ATOM 1818 O O . ALA A 1 258 ? 7.30354 -6.11181 14.16786 1.000 10.55034 237 ALA A O 1
ATOM 1820 N N . TRP A 1 259 ? 6.14989 -6.95660 12.45285 1.000 9.59398 238 TRP A N 1
ATOM 1821 C CA . TRP A 1 259 ? 7.30124 -7.74513 12.03289 1.000 9.92273 238 TRP A CA 1
ATOM 1822 C C . TRP A 1 259 ? 8.36287 -6.88319 11.38002 1.000 10.34575 238 TRP A C 1
ATOM 1823 O O . TRP A 1 259 ? 9.55545 -7.19870 11.48974 1.000 11.23619 238 TRP A O 1
ATOM 1834 N N . TYR A 1 260 ? 7.96809 -5.76811 10.76157 1.000 9.63164 239 TYR A N 1
ATOM 1835 C CA . TYR A 1 260 ? 8.98259 -4.83346 10.28502 1.000 10.40134 239 TYR A CA 1
ATOM 1836 C C . TYR A 1 260 ? 9.67171 -4.15295 11.45417 1.000 10.93492 239 TYR A C 1
ATOM 1837 O O . TYR A 1 260 ? 10.90569 -3.96172 11.43322 1.000 11.04631 239 TYR A O 1
ATOM 1846 N N . ASN A 1 261 ? 8.91075 -3.80392 12.50448 1.000 9.67728 240 ASN A N 1
ATOM 1847 C CA . ASN A 1 261 ? 9.61388 -3.34447 13.69279 1.000 8.79876 240 ASN A CA 1
ATOM 1848 C C . ASN A 1 261 ? 10.59102 -4.40335 14.18080 1.000 9.15952 240 ASN A C 1
ATOM 1849 O O . ASN A 1 261 ? 11.72246 -4.08232 14.56096 1.000 10.70233 240 ASN A O 1
ATOM 1854 N N . ASP A 1 262 ? 10.17996 -5.67080 14.18683 1.000 10.12186 241 ASP A N 1
ATOM 1855 C CA . ASP A 1 262 ? 11.10339 -6.69015 14.66700 1.000 10.19647 241 ASP A CA 1
ATOM 1856 C C . ASP A 1 262 ? 12.37666 -6.70900 13.82974 1.000 10.95659 241 ASP A C 1
ATOM 1857 O O . ASP A 1 262 ? 13.49485 -6.78307 14.36889 1.000 11.65741 241 ASP A O 1
ATOM 1862 N N . LEU A 1 263 ? 12.22875 -6.61608 12.51325 1.000 10.19414 242 LEU A N 1
ATOM 1863 C CA . LEU A 1 263 ? 13.39890 -6.62749 11.62673 1.000 10.74778 242 LEU A CA 1
ATOM 1864 C C . LEU A 1 263 ? 14.33754 -5.46250 11.93072 1.000 11.89888 242 LEU A C 1
ATOM 1865 O O . LEU A 1 263 ? 15.55441 -5.64845 12.06332 1.000 13.43942 242 LEU A O 1
ATOM 1870 N N . CYS A 1 264 ? 13.79106 -4.26713 12.11925 1.000 10.67710 243 CYS A N 1
ATOM 1871 C CA . CYS A 1 264 ? 14.62087 -3.07100 12.23334 1.000 11.48509 243 CYS A CA 1
ATOM 1872 C C . CYS A 1 264 ? 15.08165 -2.83925 13.65930 1.000 10.93989 243 CYS A C 1
ATOM 1873 O O . CYS A 1 264 ? 16.13059 -2.20478 13.88575 1.000 12.52886 243 CYS A O 1
ATOM 1876 N N . SER A 1 265 ? 14.32659 -3.33436 14.64591 1.000 11.20120 244 SER A N 1
ATOM 1877 C CA . SER A 1 265 ? 14.68319 -3.14759 16.04641 1.000 10.75635 244 SER A CA 1
ATOM 1878 C C . SER A 1 265 ? 15.49571 -4.30044 16.59856 1.000 10.89750 244 SER A C 1
ATOM 1879 O O . SER A 1 265 ? 15.96231 -4.22160 17.73434 1.000 11.57962 244 SER A O 1
ATOM 1882 N N . LEU A 1 266 ? 15.73627 -5.34635 15.80003 1.000 11.19761 245 LEU A N 1
ATOM 1883 C CA . LEU A 1 266 ? 16.56307 -6.46559 16.25445 1.000 12.72865 245 LEU A CA 1
ATOM 1884 C C . LEU A 1 266 ? 17.91002 -6.04672 16.83732 1.000 12.70166 245 LEU A C 1
ATOM 1885 O O . LEU A 1 266 ? 18.26106 -6.52911 17.92470 1.000 12.93496 245 LEU A O 1
ATOM 1890 N N . PRO A 1 267 ? 18.71030 -5.18509 16.19135 1.000 12.62120 246 PRO A N 1
ATOM 1891 C CA . PRO A 1 267 ? 20.01127 -4.82529 16.78881 1.000 13.61059 246 PRO A CA 1
ATOM 1892 C C . PRO A 1 267 ? 19.88587 -4.22793 18.17308 1.000 13.11399 246 PRO A C 1
ATOM 1893 O O . PRO A 1 267 ? 20.61421 -4.62987 19.08997 1.000 13.71506 246 PRO A O 1
ATOM 1897 N N . LYS A 1 268 ? 18.99332 -3.25184 18.35958 1.000 12.93846 247 LYS A N 1
ATOM 1898 C CA . LYS A 1 268 ? 18.91336 -2.65831 19.69341 1.000 13.55775 247 LYS A CA 1
ATOM 1899 C C . LYS A 1 268 ? 18.33058 -3.63926 20.70801 1.000 13.59571 247 LYS A C 1
ATOM 1900 O O . LYS A 1 268 ? 18.74185 -3.62094 21.87399 1.000 14.42619 247 LYS A O 1
ATOM 1906 N N . GLU A 1 269 ? 17.47469 -4.55724 20.24762 1.000 12.91966 248 GLU A N 1
ATOM 1907 C CA . GLU A 1 269 ? 16.85618 -5.52612 21.15666 1.000 13.16471 248 GLU A CA 1
ATOM 1908 C C . GLU A 1 269 ? 17.85452 -6.58895 21.60082 1.000 13.79777 248 GLU A C 1
ATOM 1909 O O . GLU A 1 269 ? 17.92865 -6.91619 22.78876 1.000 14.99693 248 GLU A O 1
ATOM 1915 N N . ILE A 1 270 ? 18.69333 -7.08046 20.67607 1.000 13.62230 249 ILE A N 1
ATOM 1916 C CA . ILE A 1 270 ? 19.77851 -7.96769 21.08325 1.000 14.37794 249 ILE A CA 1
ATOM 1917 C C . ILE A 1 270 ? 20.68681 -7.27128 22.08997 1.000 15.41645 249 ILE A C 1
ATOM 1918 O O . ILE A 1 270 ? 21.05346 -7.84228 23.12892 1.000 17.23442 249 ILE A O 1
ATOM 1923 N N . ALA A 1 271 ? 21.04575 -6.00440 21.80867 1.000 15.09674 250 ALA A N 1
ATOM 1924 C CA . ALA A 1 271 ? 21.95523 -5.28152 22.69215 1.000 16.56158 250 ALA A CA 1
ATOM 1925 C C . ALA A 1 271 ? 21.34463 -5.04589 24.06185 1.000 16.76453 250 ALA A C 1
ATOM 1926 O O . ALA A 1 271 ? 22.06568 -4.92926 25.05058 1.000 18.20851 250 ALA A O 1
ATOM 1928 N N . GLY A 1 272 ? 20.02379 -4.94318 24.13269 1.000 20.45481 251 GLY A N 1
ATOM 1929 C CA . GLY A 1 272 ? 19.30727 -4.66715 25.36433 1.000 20.85582 251 GLY A CA 1
ATOM 1930 C C . GLY A 1 272 ? 18.77590 -5.88475 26.08109 1.000 20.19163 251 GLY A C 1
ATOM 1931 O O . GLY A 1 272 ? 17.99891 -5.72264 27.03063 1.000 20.46351 251 GLY A O 1
ATOM 1932 N N . ASP A 1 273 ? 19.15082 -7.09564 25.66297 1.000 19.60321 252 ASP A N 1
ATOM 1933 C CA . ASP A 1 273 ? 18.64631 -8.33748 26.27275 1.000 20.83618 252 ASP A CA 1
ATOM 1934 C C . ASP A 1 273 ? 17.13296 -8.48783 26.16226 1.000 21.65272 252 ASP A C 1
ATOM 1935 O O . ASP A 1 273 ? 16.50986 -9.15818 26.99083 1.000 22.02232 252 ASP A O 1
ATOM 1940 N N . GLU A 1 274 ? 16.51749 -7.84271 25.18071 1.000 18.68470 253 GLU A N 1
ATOM 1941 C CA . GLU A 1 274 ? 15.11197 -8.05591 24.89400 1.000 16.31681 253 GLU A CA 1
ATOM 1942 C C . GLU A 1 274 ? 14.97355 -9.41629 24.23106 1.000 20.56099 253 GLU A C 1
ATOM 1943 O O . GLU A 1 274 ? 15.80449 -9.79498 23.39708 1.000 26.29759 253 GLU A O 1
ATOM 1949 N N . VAL A 1 275 ? 13.95538 -10.18148 24.62289 1.000 16.33136 254 VAL A N 1
ATOM 1950 C CA . VAL A 1 275 ? 13.73000 -11.52174 24.07813 1.000 17.28052 254 VAL A CA 1
ATOM 1951 C C . VAL A 1 275 ? 12.57564 -11.58943 23.09595 1.000 15.40918 254 VAL A C 1
ATOM 1952 O O . VAL A 1 275 ? 12.39640 -12.64273 22.45627 1.000 20.81252 254 VAL A O 1
ATOM 1956 N N . HIS A 1 276 ? 11.76566 -10.54045 22.97467 1.000 14.03831 255 HIS A N 1
ATOM 1957 C CA . HIS A 1 276 ? 10.53036 -10.56444 22.19335 1.000 11.72239 255 HIS A CA 1
ATOM 1958 C C . HIS A 1 276 ? 10.81612 -9.97885 20.82008 1.000 11.96558 255 HIS A C 1
ATOM 1959 O O . HIS A 1 276 ? 10.92077 -8.76086 20.64959 1.000 13.29244 255 HIS A O 1
ATOM 1966 N N . ASN A 1 277 ? 10.96139 -10.85921 19.83872 1.000 12.02313 256 ASN A N 1
ATOM 1967 C CA . ASN A 1 277 ? 11.28718 -10.45692 18.48065 1.000 12.22302 256 ASN A CA 1
ATOM 1968 C C . ASN A 1 277 ? 11.21186 -11.72182 17.64713 1.000 11.65874 256 ASN A C 1
ATOM 1969 O O . ASN A 1 277 ? 11.79390 -12.74747 18.04667 1.000 12.31242 256 ASN A O 1
ATOM 1974 N N . LEU A 1 278 ? 10.49468 -11.69840 16.51836 1.000 11.19905 257 LEU A N 1
ATOM 1975 C CA . LEU A 1 278 ? 10.37742 -12.90395 15.69645 1.000 12.39851 257 LEU A CA 1
ATOM 1976 C C . LEU A 1 278 ? 11.74004 -13.49413 15.36904 1.000 12.94135 257 LEU A C 1
ATOM 1977 O O . LEU A 1 278 ? 11.91138 -14.72199 15.36671 1.000 13.75343 257 LEU A O 1
ATOM 1982 N N . GLY A 1 279 ? 12.73483 -12.64130 15.08805 1.000 12.27096 258 GLY A N 1
ATOM 1983 C CA . GLY A 1 279 ? 14.07124 -13.14568 14.77619 1.000 13.62344 258 GLY A CA 1
ATOM 1984 C C . GLY A 1 279 ? 14.71364 -13.88016 15.94194 1.000 14.42404 258 GLY A C 1
ATOM 1985 O O . GLY A 1 279 ? 15.39266 -14.89386 15.74302 1.000 15.27792 258 GLY A O 1
ATOM 1986 N N . ILE A 1 280 ? 14.50328 -13.39109 17.16885 1.000 13.34269 259 ILE A N 1
ATOM 1987 C CA . ILE A 1 280 ? 15.03672 -14.06993 18.35487 1.000 14.86173 259 ILE A CA 1
ATOM 1988 C C . ILE A 1 280 ? 14.35532 -15.41524 18.57260 1.000 14.79365 259 ILE A C 1
ATOM 1989 O O . ILE A 1 280 ? 15.02013 -16.40962 18.89144 1.000 15.67877 259 ILE A O 1
ATOM 1994 N N . SER A 1 281 ? 13.03590 -15.49474 18.38349 1.000 14.05030 260 SER A N 1
ATOM 1995 C CA . SER A 1 281 ? 12.36711 -16.79204 18.49360 1.000 14.84809 260 SER A CA 1
ATOM 1996 C C . SER A 1 281 ? 12.89187 -17.77728 17.45141 1.000 15.96141 260 SER A C 1
ATOM 1997 O O . SER A 1 281 ? 13.10658 -18.96324 17.75393 1.000 16.68310 260 SER A O 1
ATOM 2000 N N . LEU A 1 282 ? 13.10843 -17.31107 16.21327 1.000 15.03982 261 LEU A N 1
ATOM 2001 C CA . LEU A 1 282 ? 13.63838 -18.20067 15.16854 1.000 16.74003 261 LEU A CA 1
ATOM 2002 C C . LEU A 1 282 ? 15.04538 -18.69083 15.48463 1.000 17.92754 261 LEU A C 1
ATOM 2003 O O . LEU A 1 282 ? 15.35408 -19.87200 15.26702 1.000 19.30334 261 LEU A O 1
ATOM 2008 N N . ILE A 1 283 ? 15.92370 -17.80014 15.96379 1.000 16.53579 262 ILE A N 1
ATOM 2009 C CA . ILE A 1 283 ? 17.27865 -18.20488 16.32356 1.000 21.69028 262 ILE A CA 1
ATOM 2010 C C . ILE A 1 283 ? 17.23422 -19.21080 17.46085 1.000 20.87389 262 ILE A C 1
ATOM 2011 O O . ILE A 1 283 ? 17.92405 -20.23654 17.43147 1.000 24.00053 262 ILE A O 1
ATOM 2016 N N . THR A 1 284 ? 16.39805 -18.94565 18.46668 1.000 20.04988 263 THR A N 1
ATOM 2017 C CA . THR A 1 284 ? 16.40168 -19.75060 19.68530 1.000 21.92147 263 THR A CA 1
ATOM 2018 C C . THR A 1 284 ? 15.78395 -21.12394 19.46201 1.000 22.91740 263 THR A C 1
ATOM 2019 O O . THR A 1 284 ? 16.30552 -22.13502 19.95937 1.000 25.35553 263 THR A O 1
ATOM 2023 N N . HIS A 1 285 ? 14.67122 -21.19147 18.73474 1.000 21.71596 264 HIS A N 1
ATOM 2024 C CA . HIS A 1 285 ? 13.89329 -22.41786 18.67635 1.000 22.22915 264 HIS A CA 1
ATOM 2025 C C . HIS A 1 285 ? 14.03970 -23.18498 17.37817 1.000 26.05134 264 HIS A C 1
ATOM 2026 O O . HIS A 1 285 ? 13.69112 -24.37163 17.34022 1.000 28.18589 264 HIS A O 1
ATOM 2033 N N . HIS A 1 286 ? 14.55770 -22.55023 16.33550 1.000 25.71555 265 HIS A N 1
ATOM 2034 C CA . HIS A 1 286 ? 14.76056 -23.20984 15.05232 1.000 26.55551 265 HIS A CA 1
ATOM 2035 C C . HIS A 1 286 ? 16.20864 -23.20010 14.60361 1.000 28.36949 265 HIS A C 1
ATOM 2036 O O . HIS A 1 286 ? 16.50307 -23.60731 13.46865 1.000 30.50079 265 HIS A O 1
ATOM 2043 N N . SER A 1 287 ? 17.12147 -22.77828 15.47766 1.000 26.52860 266 SER A N 1
ATOM 2044 C CA . SER A 1 287 ? 18.55308 -22.89430 15.24073 1.000 31.11167 266 SER A CA 1
ATOM 2045 C C . SER A 1 287 ? 19.00755 -22.11072 14.01281 1.000 29.53897 266 SER A C 1
ATOM 2046 O O . SER A 1 287 ? 20.00648 -22.46169 13.38503 1.000 33.94138 266 SER A O 1
ATOM 2048 N N . LEU A 1 288 ? 18.29310 -21.05058 13.64326 1.000 29.91623 267 LEU A N 1
ATOM 2049 C CA . LEU A 1 288 ? 18.76234 -20.22693 12.53695 1.000 25.97765 267 LEU A CA 1
ATOM 2050 C C . LEU A 1 288 ? 19.92235 -19.35764 12.99808 1.000 23.13934 267 LEU A C 1
ATOM 2051 O O . LEU A 1 288 ? 20.01587 -18.96467 14.16333 1.000 26.54736 267 LEU A O 1
ATOM 2056 N N . THR A 1 289 ? 20.83981 -19.08942 12.07514 1.000 26.74058 268 THR A N 1
ATOM 2057 C CA . THR A 1 289 ? 21.80840 -18.04666 12.33041 1.000 25.62086 268 THR A CA 1
ATOM 2058 C C . THR A 1 289 ? 21.12175 -16.69038 12.27092 1.000 27.01920 268 THR A C 1
ATOM 2059 O O . THR A 1 289 ? 19.98408 -16.55238 11.80264 1.000 25.33939 268 THR A O 1
ATOM 2063 N N . LEU A 1 290 ? 21.82085 -15.67492 12.77355 1.000 28.08415 269 LEU A N 1
ATOM 2064 C CA . LEU A 1 290 ? 21.31777 -14.31175 12.67938 1.000 26.18436 269 LEU A CA 1
ATOM 2065 C C . LEU A 1 290 ? 20.96194 -13.95863 11.23904 1.000 25.88929 269 LEU A C 1
ATOM 2066 O O . LEU A 1 290 ? 19.88258 -13.41575 10.96546 1.000 25.20468 269 LEU A O 1
ATOM 2071 N N . GLU A 1 291 ? 21.85120 -14.28394 10.29611 1.000 26.04714 270 GLU A N 1
ATOM 2072 C CA . GLU A 1 291 ? 21.59066 -13.96371 8.89351 1.000 25.57036 270 GLU A CA 1
ATOM 2073 C C . GLU A 1 291 ? 20.37926 -14.71663 8.36015 1.000 23.00044 270 GLU A C 1
ATOM 2074 O O . GLU A 1 291 ? 19.55903 -14.13963 7.63316 1.000 26.13067 270 GLU A O 1
ATOM 2076 N N . GLU A 1 292 ? 20.22980 -15.99322 8.72761 1.000 23.17043 271 GLU A N 1
ATOM 2077 C CA . GLU A 1 292 ? 19.07868 -16.77290 8.27365 1.000 22.49918 271 GLU A CA 1
ATOM 2078 C C . GLU A 1 292 ? 17.78313 -16.23481 8.86784 1.000 22.65946 271 GLU A C 1
ATOM 2079 O O . GLU A 1 292 ? 16.75513 -16.16688 8.17900 1.000 21.74366 271 GLU A O 1
ATOM 2085 N N . ALA A 1 293 ? 17.82068 -15.82442 10.13844 1.000 21.77339 272 ALA A N 1
ATOM 2086 C CA . ALA A 1 293 ? 16.62852 -15.28819 10.78933 1.000 20.33072 272 ALA A CA 1
ATOM 2087 C C . ALA A 1 293 ? 16.20703 -13.96341 10.17061 1.000 20.55953 272 ALA A C 1
ATOM 2088 O O . ALA A 1 293 ? 15.00670 -13.72334 9.95118 1.000 20.07967 272 ALA A O 1
ATOM 2090 N N . ILE A 1 294 ? 17.16254 -13.08674 9.87332 1.000 22.25248 273 ILE A N 1
ATOM 2091 C CA . ILE A 1 294 ? 16.84162 -11.82713 9.20866 1.000 22.04074 273 ILE A CA 1
ATOM 2092 C C . ILE A 1 294 ? 16.17888 -12.09070 7.86092 1.000 19.77406 273 ILE A C 1
ATOM 2093 O O . ILE A 1 294 ? 15.17015 -11.46731 7.50806 1.000 20.46579 273 ILE A O 1
ATOM 2098 N N . GLY A 1 295 ? 16.73321 -13.02358 7.08476 1.000 20.01540 274 GLY A N 1
ATOM 2099 C CA . GLY A 1 295 ? 16.12835 -13.35488 5.80581 1.000 20.21094 274 GLY A CA 1
ATOM 2100 C C . GLY A 1 295 ? 14.71634 -13.89089 5.94536 1.000 19.16734 274 GLY A C 1
ATOM 2101 O O . GLY A 1 295 ? 13.83448 -13.56019 5.14542 1.000 19.38044 274 GLY A O 1
ATOM 2102 N N . GLU A 1 296 ? 14.47995 -14.72113 6.96429 1.000 18.35549 275 GLU A N 1
ATOM 2103 C CA . GLU A 1 296 ? 13.14972 -15.28806 7.17052 1.000 17.81178 275 GLU A CA 1
ATOM 2104 C C . GLU A 1 296 ? 12.14623 -14.22711 7.60924 1.000 16.29493 275 GLU A C 1
ATOM 2105 O O . GLU A 1 296 ? 11.01608 -14.19592 7.10178 1.000 15.85998 275 GLU A O 1
ATOM 2111 N N . VAL A 1 297 ? 12.54992 -13.31920 8.50613 1.000 15.68920 276 VAL A N 1
ATOM 2112 C CA . VAL A 1 297 ? 11.65814 -12.23823 8.90303 1.000 14.86877 276 VAL A CA 1
ATOM 2113 C C . VAL A 1 297 ? 11.34404 -11.35799 7.70458 1.000 14.48112 276 VAL A C 1
ATOM 2114 O O . VAL A 1 297 ? 10.18251 -10.99219 7.47343 1.000 13.83442 276 VAL A O 1
ATOM 2118 N N . ARG A 1 298 ? 12.36596 -11.01567 6.92113 1.000 15.34536 277 ARG A N 1
ATOM 2119 C CA . ARG A 1 298 ? 12.14868 -10.19905 5.73844 1.000 16.24719 277 ARG A CA 1
ATOM 2120 C C . ARG A 1 298 ? 11.14583 -10.85345 4.78052 1.000 15.12223 277 ARG A C 1
ATOM 2121 O O . ARG A 1 298 ? 10.23718 -10.18503 4.27134 1.000 15.49775 277 ARG A O 1
ATOM 2129 N N . ARG A 1 299 ? 11.27005 -12.16490 4.54312 1.000 16.26389 278 ARG A N 1
ATOM 2130 C CA . ARG A 1 299 ? 10.32863 -12.83105 3.64503 1.000 17.02473 278 ARG A CA 1
ATOM 2131 C C . ARG A 1 299 ? 8.91067 -12.80755 4.19603 1.000 15.91137 278 ARG A C 1
ATOM 2132 O O . ARG A 1 299 ? 7.94647 -12.61479 3.43985 1.000 15.62825 278 ARG A O 1
ATOM 2140 N N . ARG A 1 300 ? 8.75734 -12.98466 5.50935 1.000 14.47399 279 ARG A N 1
ATOM 2141 C CA . ARG A 1 300 ? 7.42936 -12.92185 6.10664 1.000 14.32418 279 ARG A CA 1
ATOM 2142 C C . ARG A 1 300 ? 6.83187 -11.52435 5.98240 1.000 13.81319 279 ARG A C 1
ATOM 2143 O O . ARG A 1 300 ? 5.63439 -11.37915 5.69268 1.000 15.04331 279 ARG A O 1
ATOM 2151 N N . VAL A 1 301 ? 7.65038 -10.48181 6.16185 1.000 12.36686 280 VAL A N 1
ATOM 2152 C CA . VAL A 1 301 ? 7.19899 -9.10488 5.96455 1.000 13.30076 280 VAL A CA 1
ATOM 2153 C C . VAL A 1 301 ? 6.76175 -8.87960 4.52011 1.000 13.96418 280 VAL A C 1
ATOM 2154 O O . VAL A 1 301 ? 5.70398 -8.28421 4.25770 1.000 14.32036 280 VAL A O 1
ATOM 2158 N N . GLU A 1 302 ? 7.58757 -9.30569 3.56362 1.000 13.27635 281 GLU A N 1
ATOM 2159 C CA . GLU A 1 302 ? 7.24734 -9.12311 2.15545 1.000 15.10252 281 GLU A CA 1
ATOM 2160 C C . GLU A 1 302 ? 5.91858 -9.77783 1.82112 1.000 17.79548 281 GLU A C 1
ATOM 2161 O O . GLU A 1 302 ? 5.13097 -9.23140 1.03824 1.000 17.74629 281 GLU A O 1
ATOM 2167 N N . GLU A 1 303 ? 5.67520 -10.98443 2.34739 1.000 15.18564 282 GLU A N 1
ATOM 2168 C CA . GLU A 1 303 ? 4.42525 -11.67473 2.05275 1.000 16.89809 282 GLU A CA 1
ATOM 2169 C C . GLU A 1 303 ? 3.22928 -10.93121 2.60887 1.000 16.07663 282 GLU A C 1
ATOM 2170 O O . GLU A 1 303 ? 2.13894 -10.97812 2.02397 1.000 16.44431 282 GLU A O 1
ATOM 2172 N N . CYS A 1 304 ? 3.38512 -10.26115 3.75060 1.000 13.36815 283 CYS A N 1
ATOM 2173 C CA . CYS A 1 304 ? 2.27592 -9.46794 4.27422 1.000 14.88561 283 CYS A CA 1
ATOM 2174 C C . CYS A 1 304 ? 1.83748 -8.42878 3.26072 1.000 13.14952 283 CYS A C 1
ATOM 2175 O O . CYS A 1 304 ? 0.63896 -8.14702 3.14636 1.000 14.01502 283 CYS A O 1
ATOM 2178 N N . ILE A 1 305 ? 2.78528 -7.83396 2.53572 1.000 12.19769 284 ILE A N 1
ATOM 2179 C CA . ILE A 1 305 ? 2.43374 -6.77969 1.59510 1.000 12.66049 284 ILE A CA 1
ATOM 2180 C C . ILE A 1 305 ? 1.55288 -7.33415 0.49106 1.000 12.20492 284 ILE A C 1
ATOM 2181 O O . ILE A 1 305 ? 0.50674 -6.75775 0.16268 1.000 11.46660 284 ILE A O 1
ATOM 2186 N N . THR A 1 306 ? 1.98640 -8.43727 -0.14056 1.000 11.98721 285 THR A N 1
ATOM 2187 C CA . THR A 1 306 ? 1.21794 -8.93889 -1.27499 1.000 12.60456 285 THR A CA 1
ATOM 2188 C C . THR A 1 306 ? -0.05953 -9.67216 -0.84637 1.000 12.17328 285 THR A C 1
ATOM 2189 O O . THR A 1 306 ? -1.02197 -9.70256 -1.61575 1.000 12.54980 285 THR A O 1
ATOM 2193 N N . GLU A 1 307 ? -0.09435 -10.23735 0.36429 1.000 11.66319 286 GLU A N 1
ATOM 2194 C CA . GLU A 1 307 ? -1.37105 -10.72288 0.89029 1.000 11.55360 286 GLU A CA 1
ATOM 2195 C C . GLU A 1 307 ? -2.32324 -9.55270 1.13013 1.000 11.04625 286 GLU A C 1
ATOM 2196 O O . GLU A 1 307 ? -3.53297 -9.64886 0.83507 1.000 12.95204 286 GLU A O 1
ATOM 2202 N N . PHE A 1 308 ? -1.79865 -8.43053 1.62485 1.000 10.94050 287 PHE A N 1
ATOM 2203 C CA . PHE A 1 308 ? -2.63936 -7.25804 1.82440 1.000 11.49849 287 PHE A CA 1
ATOM 2204 C C . PHE A 1 308 ? -3.17694 -6.73424 0.50455 1.000 11.73441 287 PHE A C 1
ATOM 2205 O O . PHE A 1 308 ? -4.36217 -6.37970 0.39868 1.000 12.55179 287 PHE A O 1
ATOM 2213 N N . LEU A 1 309 ? -2.34064 -6.68212 -0.53305 1.000 10.95664 288 LEU A N 1
ATOM 2214 C CA . LEU A 1 309 ? -2.84229 -6.21614 -1.81949 1.000 11.96176 288 LEU A CA 1
ATOM 2215 C C . LEU A 1 309 ? -4.02075 -7.04850 -2.29457 1.000 11.89562 288 LEU A C 1
ATOM 2216 O O . LEU A 1 309 ? -4.98592 -6.51911 -2.85515 1.000 13.22767 288 LEU A O 1
ATOM 2221 N N . ALA A 1 310 ? -3.96258 -8.36736 -2.11283 1.000 12.11228 289 ALA A N 1
ATOM 2222 C CA . ALA A 1 310 ? -5.10575 -9.18800 -2.51998 1.000 12.76474 289 ALA A CA 1
ATOM 2223 C C . ALA A 1 310 ? -6.35413 -8.87198 -1.68889 1.000 13.03041 289 ALA A C 1
ATOM 2224 O O . ALA A 1 310 ? -7.44704 -8.69531 -2.24804 1.000 13.62732 289 ALA A O 1
ATOM 2226 N N . VAL A 1 311 ? -6.22554 -8.82875 -0.36187 1.000 11.83966 290 VAL A N 1
ATOM 2227 C CA . VAL A 1 311 ? -7.42216 -8.62792 0.46662 1.000 11.94018 290 VAL A CA 1
ATOM 2228 C C . VAL A 1 311 ? -7.95225 -7.20266 0.35523 1.000 14.16440 290 VAL A C 1
ATOM 2229 O O . VAL A 1 311 ? -9.17117 -6.98041 0.49666 1.000 13.90260 290 VAL A O 1
ATOM 2233 N N . GLU A 1 312 ? -7.08513 -6.22211 0.07741 1.000 12.09871 291 GLU A N 1
ATOM 2234 C CA . GLU A 1 312 ? -7.52526 -4.85067 -0.13962 1.000 12.11463 291 GLU A CA 1
ATOM 2235 C C . GLU A 1 312 ? -8.57159 -4.78795 -1.23719 1.000 14.24080 291 GLU A C 1
ATOM 2236 O O . GLU A 1 312 ? -9.54727 -4.02910 -1.11709 1.000 14.14176 291 GLU A O 1
ATOM 2242 N N . ARG A 1 313 ? -8.38871 -5.53752 -2.33547 1.000 12.63553 292 ARG A N 1
ATOM 2243 C CA . ARG A 1 313 ? -9.41315 -5.53582 -3.37190 1.000 15.08421 292 ARG A CA 1
ATOM 2244 C C . ARG A 1 313 ? -10.75754 -5.95873 -2.80829 1.000 16.00260 292 ARG A C 1
ATOM 2245 O O . ARG A 1 313 ? -11.78803 -5.37768 -3.14976 1.000 16.95492 292 ARG A O 1
ATOM 2253 N N . ASP A 1 314 ? -10.77284 -7.02573 -1.9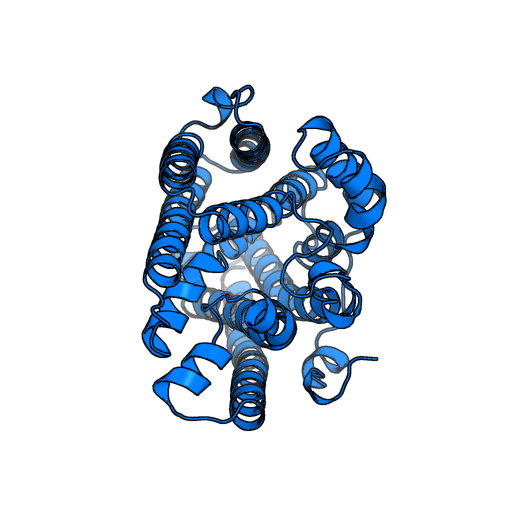9577 1.000 14.82975 293 ASP A N 1
ATOM 2254 C CA . ASP A 1 314 ? -12.03382 -7.50101 -1.42411 1.000 15.35993 293 ASP A CA 1
ATOM 2255 C C . ASP A 1 314 ? -12.60347 -6.50191 -0.42583 1.000 13.10565 293 ASP A C 1
ATOM 2256 O O . ASP A 1 314 ? -13.82620 -6.32292 -0.36019 1.000 14.87460 293 ASP A O 1
ATOM 2261 N N . ALA A 1 315 ? -11.74139 -5.85975 0.36306 1.000 12.91024 294 ALA A N 1
ATOM 2262 C CA . ALA A 1 315 ? -12.22729 -4.87949 1.33529 1.000 12.15584 294 ALA A CA 1
ATOM 2263 C C . ALA A 1 315 ? -12.82738 -3.66319 0.64655 1.000 13.56839 294 ALA A C 1
ATOM 2264 O O . ALA A 1 315 ? -13.84247 -3.12114 1.11749 1.000 14.99182 294 ALA A O 1
ATOM 2266 N N . LEU A 1 316 ? -12.23576 -3.22329 -0.47021 1.000 14.20232 295 LEU A N 1
ATOM 2267 C CA . LEU A 1 316 ? -12.80143 -2.09605 -1.20942 1.000 14.36173 295 LEU A CA 1
ATOM 2268 C C . LEU A 1 316 ? -14.07523 -2.48628 -1.95920 1.000 17.18492 295 LEU A C 1
ATOM 2269 O O . LEU A 1 316 ? -14.98290 -1.65508 -2.09686 1.000 17.93176 295 LEU A O 1
ATOM 2274 N N . ARG A 1 317 ? -14.18041 -3.73130 -2.43520 1.000 16.54111 296 ARG A N 1
ATOM 2275 C CA . ARG A 1 317 ? -15.45046 -4.20449 -2.98682 1.000 17.95889 296 ARG A CA 1
ATOM 2276 C C . ARG A 1 317 ? -16.53429 -4.20080 -1.91650 1.000 18.38789 296 ARG A C 1
ATOM 2277 O O . ARG A 1 317 ? -17.67389 -3.79091 -2.17111 1.000 19.38125 296 ARG A O 1
ATOM 2280 N N . PHE A 1 318 ? -16.18845 -4.61782 -0.70037 1.000 15.41594 297 PHE A N 1
ATOM 2281 C CA . PHE A 1 318 ? -17.14620 -4.54607 0.40167 1.000 16.16293 297 PHE A CA 1
ATOM 2282 C C . PHE A 1 318 ? -17.56477 -3.10450 0.65519 1.000 16.76770 297 PHE A C 1
ATOM 2283 O O . PHE A 1 318 ? -18.75201 -2.81738 0.85383 1.000 18.34712 297 PHE A O 1
ATOM 2291 N N . ALA A 1 319 ? -16.60697 -2.17442 0.64743 1.000 16.74225 298 ALA A N 1
ATOM 2292 C CA . ALA A 1 319 ? -16.97239 -0.76717 0.81226 1.000 16.42423 298 ALA A CA 1
ATOM 2293 C C . ALA A 1 319 ? -17.97322 -0.33159 -0.25019 1.000 18.97333 298 ALA A C 1
ATOM 2294 O O . ALA A 1 319 ? -18.96629 0.34611 0.06445 1.000 20.51198 298 ALA A O 1
ATOM 2296 N N . ASP A 1 320 ? -17.77056 -0.75348 -1.50186 1.000 18.84974 299 ASP A N 1
ATOM 2297 C CA . ASP A 1 320 ? -18.71794 -0.41013 -2.56444 1.000 21.47522 299 ASP A CA 1
ATOM 2298 C C . ASP A 1 320 ? -20.09824 -0.99773 -2.28715 1.000 20.72296 299 ASP A C 1
ATOM 2299 O O . ASP A 1 320 ? -21.12332 -0.33955 -2.52559 1.000 24.42060 299 ASP A O 1
ATOM 2304 N N . GLU A 1 321 ? -20.15231 -2.22919 -1.77114 1.000 19.17312 300 GLU A N 1
ATOM 2305 C CA . GLU A 1 321 ? -21.43193 -2.86543 -1.49648 1.000 20.75416 300 GLU A CA 1
ATOM 2306 C C . GLU A 1 321 ? -22.19378 -2.14980 -0.38654 1.000 20.04894 300 GLU A C 1
ATOM 2307 O O . GLU A 1 321 ? -23.42656 -2.11488 -0.41152 1.000 21.78418 300 GLU A O 1
ATOM 2313 N N . LEU A 1 322 ? -21.48171 -1.56853 0.58270 1.000 18.86897 301 LEU A N 1
ATOM 2314 C CA . LEU A 1 322 ? -22.15135 -0.84287 1.65274 1.000 19.93939 301 LEU A CA 1
ATOM 2315 C C . LEU A 1 322 ? -22.87735 0.39172 1.13489 1.000 20.66828 301 LEU A C 1
ATOM 2316 O O . LEU A 1 322 ? -23.84277 0.84685 1.75931 1.000 22.09232 301 LEU A O 1
ATOM 2321 N N . ALA A 1 323 ? -22.40580 0.97190 0.02747 1.000 18.45732 302 ALA A N 1
ATOM 2322 C CA . ALA A 1 323 ? -23.05935 2.13700 -0.57253 1.000 19.25190 302 ALA A CA 1
ATOM 2323 C C . ALA A 1 323 ? -24.29682 1.63889 -1.29912 1.000 23.01587 302 ALA A C 1
ATOM 2324 O O . ALA A 1 323 ? -24.31308 1.45421 -2.51956 1.000 28.54304 302 ALA A O 1
ATOM 2326 N N . ASP A 1 324 ? -25.34629 1.41372 -0.51902 1.000 22.05029 303 ASP A N 1
ATOM 2327 C CA . ASP A 1 324 ? -26.58146 0.81276 -0.98903 1.000 25.01356 303 ASP A CA 1
ATOM 2328 C C . ASP A 1 324 ? -27.60708 1.84382 -1.41871 1.000 28.14777 303 ASP A C 1
ATOM 2329 O O . ASP A 1 324 ? -28.77497 1.49407 -1.59691 1.000 35.02021 303 ASP A O 1
ATOM 2334 N N . GLY A 1 325 ? -27.19952 3.09809 -1.58987 1.000 25.97645 304 GLY A N 1
ATOM 2335 C CA . GLY A 1 325 ? -28.12424 4.15577 -1.92249 1.000 29.87120 304 GLY A CA 1
ATOM 2336 C C . GLY A 1 325 ? -28.67359 4.92889 -0.74206 1.000 28.18182 304 GLY A C 1
ATOM 2337 O O . GLY A 1 325 ? -29.26342 5.99688 -0.95005 1.000 33.84101 304 GLY A O 1
ATOM 2338 N N . THR A 1 326 ? -28.51879 4.42986 0.48268 1.000 24.50564 305 THR A N 1
ATOM 2339 C CA . THR A 1 326 ? -29.01105 5.13471 1.65752 1.000 21.31771 305 THR A CA 1
ATOM 2340 C C . THR A 1 326 ? -27.94131 6.06949 2.22327 1.000 21.95400 305 THR A C 1
ATOM 2341 O O . THR A 1 326 ? -26.74579 5.94586 1.93689 1.000 21.55254 305 THR A O 1
ATOM 2345 N N . VAL A 1 327 ? -28.39313 7.00249 3.06902 1.000 21.76963 306 VAL A N 1
ATOM 2346 C CA . VAL A 1 327 ? -27.47807 7.92588 3.74730 1.000 23.82271 306 VAL A CA 1
ATOM 2347 C C . VAL A 1 327 ? -26.51474 7.16427 4.65308 1.000 22.22128 306 VAL A C 1
ATOM 2348 O O . VAL A 1 327 ? -25.29453 7.38401 4.63091 1.000 22.19450 306 VAL A O 1
ATOM 2352 N N . ARG A 1 328 ? -27.05329 6.27154 5.48105 1.000 21.65991 307 ARG A N 1
ATOM 2353 C CA . ARG A 1 328 ? -26.22387 5.49083 6.38775 1.000 20.73829 307 ARG A CA 1
ATOM 2354 C C . ARG A 1 328 ? -25.25047 4.61359 5.61033 1.000 18.38191 307 ARG A C 1
ATOM 2355 O O . ARG A 1 328 ? -24.08551 4.47453 5.99678 1.000 18.10925 307 ARG A O 1
ATOM 2363 N N . GLY A 1 329 ? -25.70296 4.04375 4.49109 1.000 20.47822 308 GLY A N 1
ATOM 2364 C CA . GLY A 1 329 ? -24.81267 3.24042 3.67050 1.000 17.91861 308 GLY A CA 1
ATOM 2365 C C . GLY A 1 329 ? -23.67851 4.05690 3.09249 1.000 16.57222 308 GLY A C 1
ATOM 2366 O O . GLY A 1 329 ? -22.52913 3.60686 3.07649 1.000 18.03913 308 GLY A O 1
ATOM 2367 N N . LYS A 1 330 ? -23.97571 5.27069 2.62303 1.000 20.55378 309 LYS A N 1
ATOM 2368 C CA . LYS A 1 330 ? -22.91082 6.14177 2.13785 1.000 20.84343 309 LYS A CA 1
ATOM 2369 C C . LYS A 1 330 ? -21.88959 6.43583 3.23228 1.000 18.50309 309 LYS A C 1
ATOM 2370 O O . LYS A 1 330 ? -20.67585 6.42705 2.97855 1.000 18.48490 309 LYS A O 1
ATOM 2373 N N . GLU A 1 331 ? -22.36131 6.71804 4.45181 1.000 17.82322 310 GLU A N 1
ATOM 2374 C CA . GLU A 1 331 ? -21.46825 7.00307 5.57290 1.000 17.36779 310 GLU A CA 1
ATOM 2375 C C . GLU A 1 331 ? -20.58215 5.80065 5.87245 1.000 17.56333 310 GLU A C 1
ATOM 2376 O O . GLU A 1 331 ? -19.34952 5.92745 6.01208 1.000 17.15392 310 GLU A O 1
ATOM 2382 N N . LEU A 1 332 ? -21.18836 4.61398 5.97139 1.000 16.02304 311 LEU A N 1
ATOM 2383 C CA . LEU A 1 332 ? -20.41160 3.41825 6.28356 1.000 15.19549 311 LEU A CA 1
ATOM 2384 C C . LEU A 1 332 ? -19.43346 3.08359 5.16548 1.000 14.71775 311 LEU A C 1
ATOM 2385 O O . LEU A 1 332 ? -18.29258 2.69395 5.43664 1.000 14.78069 311 LEU A O 1
ATOM 2390 N N . SER A 1 333 ? -19.87140 3.18136 3.92030 1.000 15.44684 312 SER A N 1
ATOM 2391 C CA . SER A 1 333 ? -18.98303 2.95328 2.78178 1.000 14.51960 312 SER A CA 1
ATOM 2392 C C . SER A 1 333 ? -17.79127 3.89512 2.82715 1.000 14.91387 312 SER A C 1
ATOM 2393 O O . SER A 1 333 ? -16.63220 3.47092 2.66160 1.000 15.34984 312 SER A O 1
ATOM 2396 N N . GLY A 1 334 ? -18.04674 5.18395 3.05967 1.000 14.36932 313 GLY A N 1
ATOM 2397 C CA . GLY A 1 334 ? -16.94628 6.14187 3.10396 1.000 16.56348 313 GLY A CA 1
ATOM 2398 C C . GLY A 1 334 ? -15.99755 5.88896 4.26130 1.000 14.45567 313 GLY A C 1
ATOM 2399 O O . GLY A 1 334 ? -14.77099 6.02929 4.12073 1.000 14.93131 313 GLY A O 1
ATOM 2400 N N . ALA A 1 335 ? -16.53808 5.48044 5.40845 1.000 13.98080 314 ALA A N 1
ATOM 2401 C CA . ALA A 1 335 ? -15.71168 5.19397 6.57601 1.000 14.41067 314 ALA A CA 1
ATOM 2402 C C . ALA A 1 335 ? -14.84188 3.96676 6.33417 1.000 14.07185 314 ALA A C 1
ATOM 2403 O O . ALA A 1 335 ? -13.63598 3.96626 6.63874 1.000 13.05051 314 ALA A O 1
ATOM 2405 N N . VAL A 1 336 ? -15.42314 2.90827 5.78949 1.000 13.91814 315 VAL A N 1
ATOM 2406 C CA . VAL A 1 336 ? -14.63628 1.71887 5.49964 1.000 14.79525 315 VAL A CA 1
ATOM 2407 C C . VAL A 1 336 ? -13.53969 2.05265 4.49270 1.000 13.51859 315 VAL A C 1
ATOM 2408 O O . VAL A 1 336 ? -12.38765 1.63711 4.64913 1.000 13.96361 315 VAL A O 1
ATOM 2412 N N . ARG A 1 337 ? -13.87945 2.79073 3.43440 1.000 13.43323 316 ARG A N 1
ATOM 2413 C CA . ARG A 1 337 ? -12.87558 3.15402 2.45111 1.000 13.33007 316 ARG A CA 1
ATOM 2414 C C . ARG A 1 337 ? -11.74336 3.96668 3.08578 1.000 13.73476 316 ARG A C 1
ATOM 2415 O O . ARG A 1 337 ? -10.55630 3.73193 2.80728 1.000 14.10641 316 ARG A O 1
ATOM 2423 N N . ALA A 1 338 ? -12.07490 4.93093 3.95002 1.000 12.48009 317 ALA A N 1
ATOM 2424 C CA . ALA A 1 338 ? -11.03672 5.72299 4.59907 1.000 11.82556 317 ALA A CA 1
ATOM 2425 C C . ALA A 1 338 ? -10.18707 4.84742 5.50385 1.000 12.35114 317 ALA A C 1
ATOM 2426 O O . ALA A 1 338 ? -8.95278 5.00171 5.55507 1.000 11.97943 317 ALA A O 1
ATOM 2428 N N . ASN A 1 339 ? -10.82090 3.91952 6.22290 1.000 10.46593 318 ASN A N 1
ATOM 2429 C CA . ASN A 1 339 ? -10.08762 3.06674 7.14274 1.000 9.96226 318 ASN A CA 1
ATOM 2430 C C . ASN A 1 339 ? -9.14472 2.14270 6.39395 1.000 11.01697 318 ASN A C 1
ATOM 2431 O O . ASN A 1 339 ? -7.98770 1.97386 6.80086 1.000 11.54325 318 ASN A O 1
ATOM 2436 N N . VAL A 1 340 ? -9.62896 1.52188 5.32467 1.000 10.67883 319 VAL A N 1
ATOM 2437 C CA . VAL A 1 340 ? -8.76418 0.64964 4.52541 1.000 11.18286 319 VAL A CA 1
ATOM 2438 C C . VAL A 1 340 ? -7.62929 1.45564 3.89318 1.000 11.92168 319 VAL A C 1
ATOM 2439 O O . VAL A 1 340 ? -6.49268 0.97774 3.77540 1.000 11.72436 319 VAL A O 1
ATOM 2443 N N . GLY A 1 341 ? -7.91254 2.69646 3.50693 1.000 11.37996 320 GLY A N 1
ATOM 2444 C CA . GLY A 1 341 ? -6.85802 3.55548 3.00111 1.000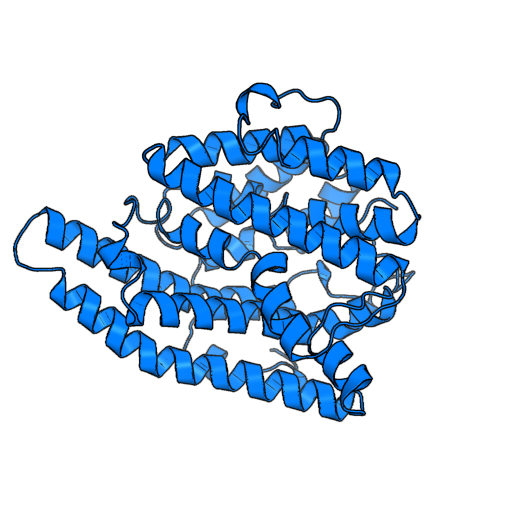 11.65943 320 GLY A CA 1
ATOM 2445 C C . GLY A 1 341 ? -5.78764 3.81114 4.04173 1.000 11.40976 320 GLY A C 1
ATOM 2446 O O . GLY A 1 341 ? -4.59011 3.85104 3.71543 1.000 11.68539 320 GLY A O 1
ATOM 2447 N N . ASN A 1 342 ? -6.19522 3.98940 5.30247 1.000 9.75623 321 ASN A N 1
ATOM 2448 C CA . ASN A 1 342 ? -5.21656 4.17520 6.35646 1.000 9.94843 321 ASN A CA 1
ATOM 2449 C C . ASN A 1 342 ? -4.51380 2.88897 6.73035 1.000 9.41169 321 ASN A C 1
ATOM 2450 O O . ASN A 1 342 ? -3.33632 2.94242 7.13630 1.000 10.24959 321 ASN A O 1
ATOM 2455 N N . MET A 1 343 ? -5.18258 1.73576 6.61879 1.000 9.25891 322 MET A N 1
ATOM 2456 C CA . MET A 1 343 ? -4.47578 0.46485 6.77921 1.000 9.00813 322 MET A CA 1
ATOM 2457 C C . MET A 1 343 ? -3.32016 0.37925 5.77953 1.000 10.53595 322 MET A C 1
ATOM 2458 O O . MET A 1 343 ? -2.22916 -0.12326 6.11141 1.000 10.57643 322 MET A O 1
ATOM 2463 N N . ARG A 1 344 ? -3.54583 0.86754 4.55166 1.000 9.87643 323 ARG A N 1
ATOM 2464 C CA . ARG A 1 344 ? -2.50885 0.92316 3.52941 1.000 9.52689 323 ARG A CA 1
ATOM 2465 C C . ARG A 1 344 ? -1.43552 1.93634 3.91609 1.000 11.38559 323 ARG A C 1
ATOM 2466 O O . ARG A 1 344 ? -0.23294 1.66594 3.77282 1.000 11.52984 323 ARG A O 1
ATOM 2474 N N . ASN A 1 345 ? -1.84663 3.09611 4.44710 1.000 10.66275 324 ASN A N 1
ATOM 2475 C CA . ASN A 1 345 ? -0.87866 4.12228 4.84382 1.000 9.53606 324 ASN A CA 1
ATOM 2476 C C . ASN A 1 345 ? 0.03093 3.64987 5.94669 1.000 10.30042 324 ASN A C 1
ATOM 2477 O O . ASN A 1 345 ? 1.18012 4.10903 6.01257 1.000 11.57240 324 ASN A O 1
ATOM 2482 N N . TRP A 1 346 ? -0.44160 2.74442 6.81523 1.000 9.32114 325 TRP A N 1
ATOM 2483 C CA . TRP A 1 346 ? 0.39823 2.25830 7.89700 1.000 9.76333 325 TRP A CA 1
ATOM 2484 C C . TRP A 1 346 ? 1.66195 1.63208 7.35200 1.000 9.91233 325 TRP A C 1
ATOM 2485 O O . TRP A 1 346 ? 2.71842 1.77397 7.97192 1.000 10.59274 325 TRP A O 1
ATOM 2496 N N . PHE A 1 347 ? 1.57591 0.94820 6.20659 1.000 9.77696 326 PHE A N 1
ATOM 2497 C CA . PHE A 1 347 ? 2.75697 0.26747 5.67037 1.000 9.80057 326 PHE A CA 1
ATOM 2498 C C . PHE A 1 347 ? 3.86240 1.28053 5.41940 1.000 10.28069 326 PHE A C 1
ATOM 2499 O O . PHE A 1 347 ? 5.01452 1.08707 5.82971 1.000 10.32034 326 PHE A O 1
ATOM 2507 N N . SER A 1 348 ? 3.53456 2.36588 4.72949 1.000 10.14043 327 SER A N 1
ATOM 2508 C CA . SER A 1 348 ? 4.57768 3.32748 4.38604 1.000 10.72391 327 SER A CA 1
ATOM 2509 C C . SER A 1 348 ? 5.00523 4.14568 5.59596 1.000 9.92714 327 SER A C 1
ATOM 2510 O O . SER A 1 348 ? 6.19303 4.46249 5.75806 1.000 11.81284 327 SER A O 1
ATOM 2513 N N . SER A 1 349 ? 4.07389 4.46609 6.48859 1.000 10.28838 328 SER A N 1
ATOM 2514 C CA . SER A 1 349 ? 4.46337 5.26461 7.64901 1.000 9.98252 328 SER A CA 1
ATOM 2515 C C . SER A 1 349 ? 5.43605 4.48582 8.52334 1.000 9.09257 328 SER A C 1
ATOM 2516 O O . SER A 1 349 ? 6.46065 5.01743 8.97305 1.000 10.40928 328 SER A O 1
ATOM 2519 N N . VAL A 1 350 ? 5.11857 3.21328 8.78584 1.000 9.14144 329 VAL A N 1
ATOM 2520 C CA . VAL A 1 350 ? 5.98076 2.40437 9.64027 1.000 9.95729 329 VAL A CA 1
ATOM 2521 C C . VAL A 1 350 ? 7.32124 2.14435 8.96057 1.000 10.49876 329 VAL A C 1
ATOM 2522 O O . VAL A 1 350 ? 8.37536 2.12236 9.61294 1.000 10.76713 329 VAL A O 1
ATOM 2526 N N . TYR A 1 351 ? 7.29858 1.90095 7.65508 1.000 9.48789 330 TYR A N 1
ATOM 2527 C CA . TYR A 1 351 ? 8.53664 1.66115 6.92490 1.000 9.63967 330 TYR A CA 1
ATOM 2528 C C . TYR A 1 351 ? 9.49757 2.82647 7.10777 1.000 11.35808 330 TYR A C 1
ATOM 2529 O O . TYR A 1 351 ? 10.63852 2.65175 7.54777 1.000 12.49268 330 TYR A O 1
ATOM 2538 N N . TRP A 1 352 ? 9.04397 4.03688 6.79769 1.000 10.88090 331 TRP A N 1
ATOM 2539 C CA . TRP A 1 352 ? 9.94565 5.18326 6.83524 1.000 11.96958 331 TRP A CA 1
ATOM 2540 C C . TRP A 1 352 ? 10.29578 5.58595 8.26017 1.000 11.32807 331 TRP A C 1
ATOM 2541 O O . TRP A 1 352 ? 11.42858 5.99205 8.52093 1.000 12.37707 331 TRP A O 1
ATOM 2552 N N . PHE A 1 353 ? 9.37112 5.38294 9.22121 1.000 11.16243 332 PHE A N 1
ATOM 2553 C CA . PHE A 1 353 ? 9.65268 5.69763 10.62279 1.000 10.54367 332 PHE A CA 1
ATOM 2554 C C . PHE A 1 353 ? 10.88611 4.95848 11.11060 1.000 9.81737 332 PHE A C 1
ATOM 2555 O O . PHE A 1 353 ? 11.69688 5.50007 11.85466 1.000 10.99019 332 PHE A O 1
ATOM 2563 N N . HIS A 1 354 ? 11.01848 3.67689 10.73697 1.000 11.26819 333 HIS A N 1
ATOM 2564 C CA . HIS A 1 354 ? 12.13892 2.91204 11.26554 1.000 11.47424 333 HIS A CA 1
ATOM 2565 C C . HIS A 1 354 ? 13.47957 3.37465 10.72575 1.000 13.35234 333 HIS A C 1
ATOM 2566 O O . HIS A 1 354 ? 14.49465 3.10581 11.37106 1.000 15.70509 333 HIS A O 1
ATOM 2573 N N . HIS A 1 355 ? 13.50367 4.10404 9.60099 1.000 14.10006 334 HIS A N 1
ATOM 2574 C CA . HIS A 1 355 ? 14.75212 4.64702 9.07728 1.000 12.53237 334 HIS A CA 1
ATOM 2575 C C . HIS A 1 355 ? 15.01530 6.05099 9.54330 1.000 14.52955 334 HIS A C 1
ATOM 2576 O O . HIS A 1 355 ? 16.17159 6.46695 9.56389 1.000 18.93240 334 HIS A O 1
ATOM 2583 N N . GLU A 1 356 ? 13.98304 6.76075 9.96593 1.000 12.48538 335 GLU A N 1
ATOM 2584 C CA . GLU A 1 356 ? 14.12177 8.14089 10.37839 1.000 13.34098 335 GLU A CA 1
ATOM 2585 C C . GLU A 1 356 ? 14.26645 8.29248 11.88596 1.000 14.09751 335 GLU A C 1
ATOM 2586 O O . GLU A 1 356 ? 14.97264 9.19613 12.34423 1.000 16.11311 335 GLU A O 1
ATOM 2592 N N . SER A 1 357 ? 13.64642 7.41520 12.66720 1.000 15.00973 336 SER A N 1
ATOM 2593 C CA . SER A 1 357 ? 13.59876 7.61200 14.10836 1.000 14.24913 336 SER A CA 1
ATOM 2594 C C . SER A 1 357 ? 14.94488 7.35001 14.79433 1.000 14.61874 336 SER A C 1
ATOM 2595 O O . SER A 1 357 ? 15.60096 6.32279 14.57239 1.000 14.61573 336 SER A O 1
ATOM 2598 N N . GLY A 1 358 ? 15.30809 8.22340 15.72855 1.000 13.43212 337 GLY A N 1
ATOM 2599 C CA . GLY A 1 358 ? 16.46458 7.96728 16.56086 1.000 14.05917 337 GLY A CA 1
ATOM 2600 C C . GLY A 1 358 ? 16.29393 6.78819 17.49027 1.000 14.11936 337 GLY A C 1
ATOM 2601 O O . GLY A 1 358 ? 17.27602 6.32946 18.08659 1.000 14.87565 337 GLY A O 1
ATOM 2602 N N . ARG A 1 359 ? 15.07949 6.26243 17.60944 1.000 11.82583 338 ARG A N 1
ATOM 2603 C CA . ARG A 1 359 ? 14.83547 5.21264 18.58877 1.000 12.10021 338 ARG A CA 1
ATOM 2604 C C . ARG A 1 359 ? 15.68527 3.96508 18.33230 1.000 11.25412 338 ARG A C 1
ATOM 2605 O O . ARG A 1 359 ? 16.07107 3.25965 19.28907 1.000 11.93415 338 ARG A O 1
ATOM 2613 N N . TYR A 1 360 ? 16.02478 3.69939 17.06790 1.000 11.11756 339 TYR A N 1
ATOM 2614 C CA . TYR A 1 360 ? 16.64331 2.43237 16.68747 1.000 12.00920 339 TYR A CA 1
ATOM 2615 C C . TYR A 1 360 ? 18.12850 2.54288 16.42454 1.000 13.32433 339 TYR A C 1
ATOM 2616 O O . TYR A 1 360 ? 18.75687 1.52216 16.08678 1.000 14.54361 339 TYR A O 1
ATOM 2625 N N . MET A 1 361 ? 18.71814 3.73268 16.59277 1.000 13.14356 340 MET A N 1
ATOM 2626 C CA . MET A 1 361 ? 20.08694 4.00049 16.13346 1.000 14.60043 340 MET A CA 1
ATOM 2627 C C . MET A 1 361 ? 21.12799 3.57793 17.17098 1.000 14.26932 340 MET A C 1
ATOM 2628 O O . MET A 1 361 ? 21.93771 4.38535 17.64947 1.000 15.55371 340 MET A O 1
ATOM 2633 N N . VAL A 1 362 ? 21.14705 2.27004 17.44854 1.000 15.05787 341 VAL A N 1
ATOM 2634 C CA . VAL A 1 362 ? 21.98587 1.69858 18.50471 1.000 15.26267 341 VAL A CA 1
ATOM 2635 C C . VAL A 1 362 ? 23.47544 1.96095 18.25849 1.000 15.72787 341 VAL A C 1
ATOM 2636 O O . VAL A 1 362 ? 24.25802 2.09634 19.21215 1.000 16.38176 341 VAL A O 1
ATOM 2640 N N . ASP A 1 363 ? 23.90249 2.05040 16.99582 1.000 16.27366 342 ASP A N 1
ATOM 2641 C CA . ASP A 1 363 ? 25.32344 2.25480 16.69500 1.000 18.02344 342 ASP A CA 1
ATOM 2642 C C . ASP A 1 363 ? 25.81310 3.61325 17.16036 1.000 18.40834 342 ASP A C 1
ATOM 2643 O O . ASP A 1 363 ? 27.03247 3.83175 17.17599 1.000 23.21930 342 ASP A O 1
ATOM 2648 N N . SER A 1 364 ? 24.92593 4.53747 17.49372 1.000 18.11211 343 SER A N 1
ATOM 2649 C CA . SER A 1 364 ? 25.32523 5.87306 17.90840 1.000 18.21469 343 SER A CA 1
ATOM 2650 C C . SER A 1 364 ? 25.43866 6.01595 19.42109 1.000 21.03120 343 SER A C 1
ATOM 2651 O O . SER A 1 364 ? 25.83400 7.08623 19.89980 1.000 22.84077 343 SER A O 1
ATOM 2654 N N . TRP A 1 365 ? 25.14407 4.97442 20.18910 1.000 16.90670 344 TRP A N 1
ATOM 2655 C CA . TRP A 1 365 ? 25.00403 5.13923 21.63179 1.000 15.82676 344 TRP A CA 1
ATOM 2656 C C . TRP A 1 365 ? 26.29163 4.80150 22.37218 1.000 16.28143 344 TRP A C 1
ATOM 2657 O O . TRP A 1 365 ? 27.06938 3.92532 21.96890 1.000 17.03234 344 TRP A O 1
ATOM 2668 N N . ASP A 1 366 ? 26.52366 5.50556 23.47847 1.000 16.68216 345 ASP A N 1
ATOM 2669 C CA . ASP A 1 366 ? 27.67026 5.17838 24.31502 1.000 17.97978 345 ASP A CA 1
ATOM 2670 C C . ASP A 1 366 ? 27.53976 3.78661 24.91265 1.000 17.76784 345 ASP A C 1
ATOM 2671 O O . ASP A 1 366 ? 28.54368 3.08488 25.10151 1.000 18.94609 345 ASP A O 1
ATOM 2676 N N . ASP A 1 367 ? 26.31652 3.39487 25.26744 1.000 16.61327 346 ASP A N 1
ATOM 2677 C CA . ASP A 1 367 ? 26.00840 2.10548 25.88380 1.000 16.65908 346 ASP A CA 1
ATOM 2678 C C . ASP A 1 367 ? 24.90353 1.51583 25.02592 1.000 15.46513 346 ASP A C 1
ATOM 2679 O O . ASP A 1 367 ? 23.76856 2.00192 25.05082 1.000 15.15976 346 ASP A O 1
ATOM 2684 N N . ARG A 1 368 ? 25.22901 0.48464 24.24647 1.000 15.77998 347 ARG A N 1
ATOM 2685 C CA . ARG A 1 368 ? 24.24022 -0.08953 23.34126 1.000 15.00853 347 ARG A CA 1
ATOM 2686 C C . ARG A 1 368 ? 23.02966 -0.64628 24.07976 1.000 14.49567 347 ARG A C 1
ATOM 2687 O O . ARG A 1 368 ? 21.96051 -0.74061 23.48160 1.000 14.31882 347 ARG A O 1
ATOM 2695 N N . SER A 1 369 ? 23.19224 -1.04689 25.34119 1.000 15.28684 348 SER A N 1
ATOM 2696 C CA . SER A 1 369 ? 22.09769 -1.58729 26.14002 1.000 15.34709 348 SER A CA 1
ATOM 2697 C C . SER A 1 369 ? 21.21501 -0.53140 26.79440 1.000 15.00900 348 SER A C 1
ATOM 2698 O O . SER A 1 369 ? 20.20786 -0.89995 27.42171 1.000 16.90297 348 SER A O 1
ATOM 2701 N N . THR A 1 370 ? 21.59026 0.74993 26.74446 1.000 14.47147 349 THR A N 1
ATOM 2702 C CA . THR A 1 370 ? 20.83769 1.80773 27.42455 1.000 15.65328 349 THR A CA 1
ATOM 2703 C C . THR A 1 370 ? 20.62870 2.96506 26.46038 1.000 13.83968 349 THR A C 1
ATOM 2704 O O . THR A 1 370 ? 21.50210 3.82553 26.31533 1.000 16.47877 349 THR A O 1
ATOM 2708 N N . PRO A 1 371 ? 19.49844 3.01886 25.76186 1.000 13.54308 350 PRO A N 1
ATOM 2709 C CA . PRO A 1 371 ? 19.26961 4.12821 24.83744 1.000 14.61540 350 PRO A CA 1
ATOM 2710 C C . PRO A 1 371 ? 19.28696 5.45483 25.57134 1.000 15.13560 350 PRO A C 1
ATOM 2711 O O . PRO A 1 371 ? 18.82696 5.55624 26.72279 1.000 14.84424 350 PRO A O 1
ATOM 2715 N N . PRO A 1 372 ? 19.78876 6.51487 24.93112 1.000 14.18102 351 PRO A N 1
ATOM 2716 C CA . PRO A 1 372 ? 19.97716 7.78500 25.65155 1.000 16.07310 351 PRO A CA 1
ATOM 2717 C C . PRO A 1 372 ? 18.69321 8.51902 25.97017 1.000 14.71413 351 PRO A C 1
ATOM 2718 O O . PRO A 1 372 ? 18.70981 9.38712 26.85186 1.000 18.36163 351 PRO A O 1
ATOM 2722 N N . TYR A 1 373 ? 17.58435 8.15999 25.32768 1.000 14.65067 352 TYR A N 1
ATOM 2723 C CA . TYR A 1 373 ? 16.29185 8.79325 25.55759 1.000 15.99731 352 TYR A CA 1
ATOM 2724 C C . TYR A 1 373 ? 15.49115 8.11504 26.66101 1.000 17.57894 352 TYR A C 1
ATOM 2725 O O . TYR A 1 373 ? 14.41625 8.61188 27.00518 1.000 18.89957 352 TYR A O 1
ATOM 2734 N N . VAL A 1 374 ? 15.98609 7.01764 27.25194 1.000 16.72611 353 VAL A N 1
ATOM 2735 C CA . VAL A 1 374 ? 15.29101 6.39760 28.37863 1.000 20.26815 353 VAL A CA 1
ATOM 2736 C C . VAL A 1 374 ? 15.82383 6.96190 29.68981 1.000 19.96259 353 VAL A C 1
ATOM 2737 O O . VAL A 1 374 ? 16.98317 7.36845 29.79616 1.000 23.24960 353 VAL A O 1
ATOM 2741 N N . ASN A 1 375 ? 14.96758 6.96210 30.70472 1.000 25.26443 354 ASN A N 1
ATOM 2742 C CA . ASN A 1 375 ? 15.35056 7.34364 32.05859 1.000 26.93962 354 ASN A CA 1
ATOM 2743 C C . ASN A 1 375 ? 15.82729 6.07320 32.74665 1.000 30.80063 354 ASN A C 1
ATOM 2744 O O . ASN A 1 375 ? 15.03495 5.15808 33.00336 1.000 29.63071 354 ASN A O 1
ATOM 2749 N N . ASN A 1 376 ? 17.12288 6.01828 33.03328 1.000 32.78749 355 ASN A N 1
ATOM 2750 C CA . ASN A 1 376 ? 17.76333 4.82008 33.54419 1.000 31.34282 355 ASN A CA 1
ATOM 2751 C C . ASN A 1 376 ? 18.04159 4.94746 35.02952 1.000 34.99247 355 ASN A C 1
ATOM 2752 O O . ASN A 1 376 ? 18.90074 4.24866 35.55602 1.000 35.03323 355 ASN A O 1
#

Solvent-accessible surface area: 13901 Å² total; per-residue (Å²): 148,10,67,114,64,36,42,1,79,61,1,74,90,44,3,95,107,85,102,7,119,33,52,84,97,0,44,98,58,3,71,53,23,5,76,132,59,108,17,12,58,64,103,48,5,90,126,58,13,59,43,5,15,11,9,28,10,0,0,3,0,0,30,68,5,66,74,79,5,0,16,0,0,0,2,2,0,0,0,20,29,16,3,45,18,72,4,29,8,2,20,71,82,57,95,57,26,39,3,138,136,3,64,36,51,0,40,72,0,0,90,42,11,38,120,20,42,173,61,101,38,51,3,0,10,0,0,0,25,0,0,100,49,0,37,74,61,24,82,75,93,0,22,64,13,0,10,138,31,2,47,60,5,0,52,0,14,30,108,12,16,50,18,25,75,89,61,83,29,0,22,9,130,96,1,14,117,10,29,69,30,13,33,10,0,72,0,20,17,2,0,1,1,3,3,36,51,7,41,1,49,82,87,10,20,102,55,104,8,3,109,125,0,3,46,12,0,3,5,0,0,0,29,0,16,0,8,11,0,6,63,33,19,81,26,14,114,34,22,11,1,0,0,20,0,8,56,71,89,104,91,47,77,86,79,92,0,49,20,39,2,47,136,70,0,63,44,4,3,77,91,0,56,59,18,19,189,85,0,55,63,20,0,80,115,30,54,97,80,73,135,114,4,83,81,16,7,39,6,0,101,43,0,0,26,6,2,59,7,3,0,1,3,2,0,57,5,15,42,72,0,22,7,21,90,5,128,88,26,163,69,109,43,27,16,44,11,6,112,96

InterPro domains:
  IPR008949 Isoprenoid synthase domain superfamily [G3DSA:1.10.600.10] (16-361)
  IPR008949 Isoprenoid synthase domain superfamily [SSF48576] (30-337)
  IPR034686 Terpene cyclase-like 2 [PTHR35201] (27-344)
  IPR034686 Terpene cyclase-like 2 [SFLDG01020] (20-342)
  IPR054543 Epi-isozizaene synthase [NF045483] (1-361)